Protein AF-A0A357SXV6-F1 (afdb_monomer)

pLDDT: mean 90.14, std 9.68, range [41.84, 98.44]

Nearest PDB structures (foldseek):
  5xq3-assembly1_A  TM=6.629E-01  e=7.306E-10  Penicillium chrysogenum
  8wbv-assembly1_A  TM=5.558E-01  e=6.123E-03  Caldicellulosiruptor saccharolyticus DSM 8903
  4z4l-assembly1_A  TM=5.204E-01  e=1.305E-02  Caldicellulosiruptor saccharolyticus DSM 8903
  7d5g-assembly1_A  TM=5.135E-01  e=3.269E-02  Caldicellulosiruptor saccharolyticus DSM 8903
  8bry-assembly1_B  TM=5.532E-01  e=2.287E-01  Pedobacter heparinus

Mean predicted aligned error: 5.54 Å

Radius of gyration: 23.14 Å; Cα contacts (8 Å, |Δi|>4): 615; chains: 1; bounding box: 65×49×68 Å

Foldseek 3Di:
DDDQADQAFKWKWWQAQVLDIAIDTPCNVVPPDPPDDDPDDAKDKDADDWKIKIKGKAPPSLADGWMWMAHNNGDIDTCSPDPVHDDDDDAQFAADIDMDMDMGTPPDDCVVVCRRCCNHPNDFDDDALVVCQVVVVDPDRQPAPVNLVPDDPVSSVVSVVVLVVLLVVLLCQQHDPPVPADRPSVQGYNLRFLWGWDDDDPPQFDDATWIQLCVPNSLLSLLSNCNRPVDCSSVSSSVRNLSSNLRQQARPPQLFGADPRDGVRAADGHPRHGDGQLAQLNDDLNSLVSCCVGPVPVSSVVSLVSSLVCLLPDPRDDPVRCSRLVRNLVSLVSVCSVPVDCSSVVSNVVSVVVVVVVVD

Solvent-accessible surface area (backbone atoms only — not comparable to full-atom values): 19800 Å² total; per-residue (Å²): 141,88,80,90,56,52,60,90,36,36,38,29,46,32,28,38,76,85,60,50,79,45,53,30,63,77,39,39,87,65,57,60,68,94,86,57,77,71,89,86,64,41,64,54,74,55,70,54,94,59,42,27,43,34,42,19,36,40,57,31,66,46,36,17,24,23,30,47,33,41,34,38,72,72,52,76,47,78,27,77,68,40,89,90,47,88,74,92,80,57,92,29,54,54,81,86,81,59,71,39,78,47,79,43,47,53,81,61,79,59,61,61,60,50,48,64,41,46,31,72,57,59,89,76,86,76,81,57,47,66,55,43,46,75,73,54,78,50,98,63,73,58,80,33,73,72,56,38,70,71,42,59,71,70,55,25,54,50,51,52,52,53,48,56,49,50,52,55,52,60,58,45,70,47,36,76,42,75,92,72,75,42,74,33,73,92,29,42,25,66,87,35,39,39,51,45,77,46,96,64,58,68,96,75,32,51,92,71,56,27,22,35,46,55,59,90,31,46,28,31,57,28,42,50,51,17,55,56,67,70,46,61,64,33,44,55,52,15,52,33,20,44,51,30,37,61,16,52,29,15,33,53,92,66,39,39,34,22,41,67,58,2,33,74,47,39,12,34,37,72,80,66,43,81,44,65,51,84,47,28,74,58,58,71,32,62,28,29,44,51,40,21,75,69,67,74,29,63,67,32,40,54,43,27,48,41,45,25,54,44,60,70,74,49,91,30,75,42,86,93,45,60,52,11,54,57,31,42,39,51,33,17,46,53,47,20,74,74,66,71,47,58,70,27,48,56,46,30,51,57,53,49,51,51,52,61,60,71,74,107

Secondary structure (DSSP, 8-state):
------TT-EEEEEE-TTS-EEEEETTGGG---TT---S--SEEEEE-SSEEEEEEETTTTTT-SEEEEEETTS-EEEESS-TT------TT------EEEEEEETT---HHHHHHHHHH--------HHHHHHTT-SSS----HHHHHTS-HHHHHHHHHHHHHHHHHHHHHT-S-GGGS---GGG-STTTTTS-EE---TTSS-SS-EE-TTTT-HHHHHHHHHHHH--HHHHHHHHHHHHHIIIIIEETTTTEEPPSSEETTTB-TTT-SB---SSSTT---HHHHHHHHHH--HHHHHHHHHHHHHHHH-----TTSTHHHHHHHHHHHHHHHHH--HHHHHHHHHHHHHHHHHT-

Sequence (360 aa):
MSAALKKNEFGRVLVDGSGRVQWGGVLAAYSPKQEYTPSALGWADLTGKQWGLSIGIKAFRQQYPKGIQVKGDGEFKVNLIPSSSKIPWESGMAKTHKLTLYFHSKKEREFLKYIEGITNYPPIGVASPDWFNEVGTFNQPLITTKFASALEPELMAMALLLKEKNWSELLNLYGPPDYGAEINPKHWGLFNYGDLRTNFSSPWAQSGDYWNNNAYDLPYQLLVAYLQTGDSSFLEIGEAALTHFKDVDLVNPTANARPFPGLNHIKNPRDGKPHEAEDFRYLGNRGLLLGYYLLDDQLSLDLAMRIADRVCIQDGINLEDPRTLGLSIMAVLTAYQATGREIYFERAEELVETVLKWQQ

Structure (mmCIF, N/CA/C/O backbone):
data_AF-A0A357SXV6-F1
#
_entry.id   AF-A0A357SXV6-F1
#
loop_
_atom_site.group_PDB
_atom_site.id
_atom_site.type_symbol
_atom_site.label_atom_id
_atom_site.label_alt_id
_atom_site.label_comp_id
_atom_site.label_asym_id
_atom_site.label_entity_id
_atom_site.label_seq_id
_atom_site.pdbx_PDB_ins_code
_atom_site.Cartn_x
_atom_site.Cartn_y
_atom_site.Cartn_z
_atom_site.occupancy
_atom_site.B_iso_or_equiv
_atom_site.auth_seq_id
_atom_site.auth_comp_id
_atom_site.auth_asym_id
_atom_site.auth_atom_id
_atom_site.pdbx_PDB_model_num
ATOM 1 N N . MET A 1 1 ? -8.385 2.601 27.600 1.00 69.81 1 MET A N 1
ATOM 2 C CA . MET A 1 1 ? -9.410 3.117 28.546 1.00 69.81 1 MET A CA 1
ATOM 3 C C . MET A 1 1 ? -10.598 2.167 28.532 1.00 69.81 1 MET A C 1
ATOM 5 O O . MET A 1 1 ? -10.873 1.624 27.473 1.00 69.81 1 MET A O 1
ATOM 9 N N . SER A 1 2 ? -11.279 1.950 29.658 1.00 78.50 2 SER A N 1
ATOM 10 C CA . SER A 1 2 ? -12.469 1.086 29.737 1.00 78.50 2 SER A CA 1
ATOM 11 C C . SER A 1 2 ? -13.556 1.781 30.554 1.00 78.50 2 SER A C 1
ATOM 13 O O . SER A 1 2 ? -13.246 2.434 31.550 1.00 78.50 2 SER A O 1
ATOM 15 N N . ALA A 1 3 ? -14.810 1.675 30.116 1.00 85.38 3 ALA A N 1
ATOM 16 C CA . ALA A 1 3 ? -15.969 2.248 30.790 1.00 85.38 3 ALA A CA 1
ATOM 17 C C . ALA A 1 3 ? -17.185 1.333 30.607 1.00 85.38 3 ALA A C 1
ATOM 19 O O . ALA A 1 3 ? -17.374 0.741 29.545 1.00 85.38 3 ALA A O 1
ATOM 20 N N . ALA A 1 4 ? -18.028 1.238 31.636 1.00 89.25 4 ALA A N 1
ATOM 21 C CA . ALA A 1 4 ? -19.328 0.593 31.508 1.00 89.25 4 ALA A CA 1
ATOM 22 C C . ALA A 1 4 ? -20.299 1.538 30.787 1.00 89.25 4 ALA A C 1
ATOM 24 O O . ALA A 1 4 ? -20.377 2.716 31.131 1.00 89.25 4 ALA A O 1
ATOM 25 N N . LEU A 1 5 ? -21.049 1.012 29.818 1.00 92.00 5 LEU A N 1
ATOM 26 C CA . LEU A 1 5 ? -22.053 1.763 29.067 1.00 92.00 5 LEU A CA 1
ATOM 27 C C . LEU A 1 5 ? -23.457 1.305 29.456 1.00 92.00 5 LEU A C 1
ATOM 29 O O . LEU A 1 5 ? -23.783 0.119 29.359 1.00 92.00 5 LEU A O 1
ATOM 33 N N . LYS A 1 6 ? -24.318 2.242 29.856 1.00 93.50 6 LYS A N 1
ATOM 34 C CA . LYS A 1 6 ? -25.769 2.008 29.889 1.00 93.50 6 LYS A CA 1
ATOM 35 C C . LYS A 1 6 ? -26.317 1.955 28.465 1.00 93.50 6 LYS A C 1
ATOM 37 O O . LYS A 1 6 ? -25.718 2.489 27.540 1.00 93.50 6 LYS A O 1
ATOM 42 N N . LYS A 1 7 ? -27.519 1.394 28.303 1.00 91.69 7 LYS A N 1
ATOM 43 C CA . LYS A 1 7 ? -28.167 1.173 26.996 1.00 91.69 7 LYS A CA 1
ATOM 44 C C . LYS A 1 7 ? -28.131 2.388 26.047 1.00 91.69 7 LYS A C 1
ATOM 46 O O . LYS A 1 7 ? -27.879 2.214 24.867 1.00 91.69 7 LYS A O 1
ATOM 51 N N . ASN A 1 8 ? -28.354 3.600 26.563 1.00 93.31 8 ASN A N 1
ATOM 52 C CA . ASN A 1 8 ? -28.407 4.831 25.758 1.00 93.31 8 ASN A CA 1
ATOM 53 C C . ASN A 1 8 ? -27.090 5.630 25.764 1.00 93.31 8 ASN A C 1
ATOM 55 O O . ASN A 1 8 ? -27.023 6.720 25.196 1.00 93.31 8 ASN A O 1
ATOM 59 N N . GLU A 1 9 ? -26.059 5.133 26.444 1.00 95.75 9 GLU A N 1
ATOM 60 C CA . GLU A 1 9 ? -24.741 5.756 26.486 1.00 95.75 9 GLU A CA 1
ATOM 61 C C . GLU A 1 9 ? -23.876 5.235 25.337 1.00 95.75 9 GLU A C 1
ATOM 63 O O . GLU A 1 9 ? -24.063 4.129 24.827 1.00 95.75 9 GLU A O 1
ATOM 68 N N . PHE A 1 10 ? -22.895 6.041 24.942 1.00 95.50 10 PHE A N 1
ATOM 69 C CA . PHE A 1 10 ? -21.921 5.668 23.928 1.00 95.50 10 PHE A CA 1
ATOM 70 C C . PHE A 1 10 ? -20.522 6.121 24.326 1.00 95.50 10 PHE A C 1
ATOM 72 O O . PHE A 1 10 ? -20.357 7.075 25.089 1.00 95.50 10 PHE A O 1
ATOM 79 N N . GLY A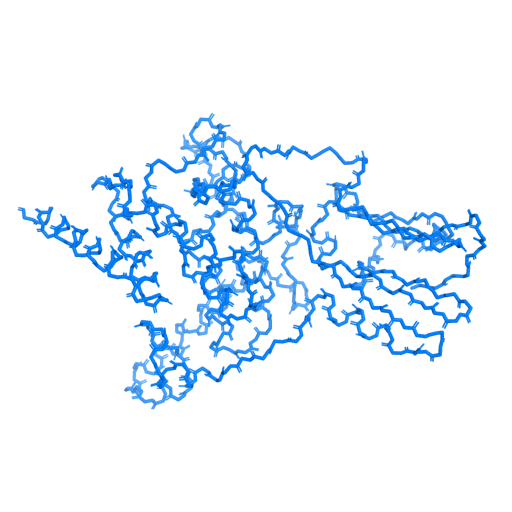 1 11 ? -19.516 5.449 23.781 1.00 94.00 11 GLY A N 1
ATOM 80 C CA . GLY A 1 11 ? -18.128 5.894 23.766 1.00 94.00 11 GLY A CA 1
ATOM 81 C C . GLY A 1 11 ? -17.680 6.085 22.324 1.00 94.00 11 GLY A C 1
ATOM 82 O O . GLY A 1 11 ? -18.048 5.300 21.450 1.00 94.00 11 GLY A O 1
ATOM 83 N N . ARG A 1 12 ? -16.915 7.143 22.050 1.00 92.88 12 ARG A N 1
ATOM 84 C CA . ARG A 1 12 ? -16.395 7.418 20.706 1.00 92.88 12 ARG A CA 1
ATOM 85 C C . ARG A 1 12 ? -14.966 7.932 20.747 1.00 92.88 12 ARG A C 1
ATOM 87 O O . ARG A 1 12 ? -14.648 8.781 21.577 1.00 92.88 12 ARG A O 1
ATOM 94 N N . VAL A 1 13 ? -14.182 7.503 19.765 1.00 91.88 13 VAL A N 1
ATOM 95 C CA . VAL A 1 13 ? -12.957 8.171 19.323 1.00 91.88 13 VAL A CA 1
ATOM 96 C C . VAL A 1 13 ? -13.110 8.587 17.862 1.00 91.88 13 VAL A C 1
ATOM 98 O O . VAL A 1 13 ? -13.634 7.836 17.039 1.00 91.88 13 VAL A O 1
ATOM 101 N N . LEU A 1 14 ? -12.702 9.808 17.545 1.00 91.94 14 LEU A N 1
ATOM 102 C CA . LEU A 1 14 ? -12.739 10.389 16.207 1.00 91.94 14 LEU A CA 1
ATOM 103 C C . LEU A 1 14 ? -11.412 11.101 15.957 1.00 91.94 14 LEU A C 1
ATOM 105 O O . LEU A 1 14 ? -10.979 11.880 16.793 1.00 91.94 14 LEU A O 1
ATOM 109 N N . VAL A 1 15 ? -10.793 10.867 14.811 1.00 91.38 15 VAL A N 1
ATOM 110 C CA . VAL A 1 15 ? -9.714 11.693 14.275 1.00 91.38 15 VAL A CA 1
ATOM 111 C C . VAL A 1 15 ? -10.312 12.505 13.136 1.00 91.38 15 VAL A C 1
ATOM 113 O O . VAL A 1 15 ? -10.838 11.930 12.180 1.00 91.38 15 VAL A O 1
ATOM 116 N N . ASP A 1 16 ? -10.317 13.829 13.271 1.00 90.19 16 ASP A N 1
ATOM 117 C CA . ASP A 1 16 ? -10.906 14.721 12.271 1.00 90.19 16 ASP A CA 1
ATOM 118 C C . ASP A 1 16 ? -9.989 14.933 11.052 1.00 90.19 16 ASP A C 1
ATOM 120 O O . ASP A 1 16 ? -8.877 14.410 10.985 1.00 90.19 16 ASP A O 1
ATOM 124 N N . GLY A 1 17 ? -10.461 15.700 10.064 1.00 86.75 17 GLY A N 1
ATOM 125 C CA . GLY A 1 17 ? -9.717 15.973 8.828 1.00 86.75 17 GLY A CA 1
ATOM 126 C C . GLY A 1 17 ? -8.422 16.772 9.010 1.00 86.75 17 GLY A C 1
ATOM 127 O O . GLY A 1 17 ? -7.703 16.958 8.040 1.00 86.75 17 GLY A O 1
ATOM 128 N N . SER A 1 18 ? -8.119 17.243 10.224 1.00 85.06 18 SER A N 1
ATOM 129 C CA . SER A 1 18 ? -6.846 17.883 10.582 1.00 85.06 18 SER A CA 1
ATOM 130 C C . SER A 1 18 ? -5.927 16.968 11.398 1.00 85.06 18 SER A C 1
ATOM 132 O O . SER A 1 18 ? -4.900 17.416 11.900 1.00 85.06 18 SER A O 1
ATOM 134 N N . GLY A 1 19 ? -6.307 15.701 11.588 1.00 84.12 19 GLY A N 1
ATOM 135 C CA . GLY A 1 19 ? -5.566 14.749 12.411 1.00 84.12 19 GLY A CA 1
ATOM 136 C C . GLY A 1 19 ? -5.788 14.919 13.920 1.00 84.12 19 GLY A C 1
ATOM 137 O O . GLY A 1 19 ? -5.128 14.239 14.711 1.00 84.12 19 GLY A O 1
ATOM 138 N N . ARG A 1 20 ? -6.706 15.799 14.354 1.00 86.31 20 ARG A N 1
ATOM 139 C CA . ARG A 1 20 ? -6.985 16.021 15.783 1.00 86.31 20 ARG A CA 1
ATOM 140 C C . ARG A 1 20 ? -7.891 14.929 16.335 1.00 86.31 20 ARG A C 1
ATOM 142 O O . ARG A 1 20 ? -8.930 14.613 15.755 1.00 86.31 20 ARG A O 1
ATOM 149 N N . VAL A 1 21 ? -7.507 14.387 17.489 1.00 87.50 21 VAL A N 1
ATOM 150 C CA . VAL A 1 21 ? -8.257 13.343 18.196 1.00 87.50 21 VAL A CA 1
ATOM 151 C C . VAL A 1 21 ? -9.340 13.975 19.071 1.00 87.50 21 VAL A C 1
ATOM 153 O O . VAL A 1 21 ? -9.079 14.897 19.839 1.00 87.50 21 VAL A O 1
ATOM 156 N N . GLN A 1 22 ? -10.559 13.460 18.969 1.00 88.88 22 GLN A N 1
ATOM 157 C CA . GLN A 1 22 ? -11.742 13.907 19.688 1.00 88.88 22 GLN A CA 1
ATOM 158 C C . GLN A 1 22 ? -12.422 12.709 20.355 1.00 88.88 22 GLN A C 1
ATOM 160 O O . GLN A 1 22 ? -12.840 11.753 19.693 1.00 88.88 22 GLN A O 1
ATOM 165 N N . TRP A 1 23 ? -12.578 12.785 21.674 1.00 89.81 23 TRP A N 1
ATOM 166 C CA . TRP A 1 23 ? -13.307 11.797 22.466 1.00 89.81 23 TRP A CA 1
ATOM 167 C C . TRP A 1 23 ? -14.759 12.236 22.652 1.00 89.81 23 TRP A C 1
ATOM 169 O O . TRP A 1 23 ? -15.046 13.423 22.795 1.00 89.81 23 TRP A O 1
ATOM 179 N N . GLY A 1 24 ? -15.696 11.290 22.621 1.00 90.94 24 GLY A N 1
ATOM 180 C CA . GLY A 1 24 ? -17.127 11.576 22.727 1.00 90.94 24 GLY A CA 1
ATOM 181 C C . GLY A 1 24 ? -17.872 10.628 23.660 1.00 90.94 24 GLY A C 1
ATOM 182 O O . GLY A 1 24 ? -17.413 9.519 23.947 1.00 90.94 24 GLY A O 1
ATOM 183 N N . GLY A 1 25 ? -19.048 11.074 24.104 1.00 92.88 25 GLY A N 1
ATOM 184 C CA . GLY A 1 25 ? -19.902 10.325 25.024 1.00 92.88 25 GLY A CA 1
ATOM 185 C C . GLY A 1 25 ? -19.252 10.176 26.399 1.00 92.88 25 GLY A C 1
ATOM 186 O O . GLY A 1 25 ? -18.639 11.122 26.893 1.00 92.88 25 GLY A O 1
ATOM 187 N N . VAL A 1 26 ? -19.333 8.989 27.002 1.00 91.38 26 VAL A N 1
ATOM 188 C CA . VAL A 1 26 ? -18.746 8.726 28.334 1.00 91.38 26 VAL A CA 1
ATOM 189 C C . VAL A 1 26 ? -17.220 8.865 28.353 1.00 91.38 26 VAL A C 1
ATOM 191 O O . VAL A 1 26 ? -16.629 9.049 29.412 1.00 91.38 26 VAL A O 1
ATOM 194 N N . LEU A 1 27 ? -16.574 8.808 27.181 1.00 86.75 27 LEU A N 1
ATOM 195 C CA . LEU A 1 27 ? -15.126 8.957 27.045 1.00 86.75 27 LEU A CA 1
ATOM 196 C C . LEU A 1 27 ? -14.672 10.426 27.002 1.00 86.75 27 LEU A C 1
ATOM 198 O O . LEU A 1 27 ? -13.479 10.687 27.112 1.00 86.75 27 LEU A O 1
ATOM 202 N N . ALA A 1 28 ? -15.587 11.396 26.874 1.00 85.69 28 ALA A N 1
ATOM 203 C CA . ALA A 1 28 ? -15.235 12.816 26.754 1.00 85.69 28 ALA A CA 1
ATOM 204 C C . ALA A 1 28 ? -14.497 13.360 27.993 1.00 85.69 28 ALA A C 1
ATOM 206 O O . ALA A 1 28 ? -13.598 14.187 27.864 1.00 85.69 28 ALA A O 1
ATOM 207 N N . ALA A 1 29 ? -14.827 12.846 29.184 1.00 74.12 29 ALA A N 1
ATOM 208 C CA . ALA A 1 29 ? -14.157 13.203 30.437 1.00 74.12 29 ALA A CA 1
ATOM 209 C C . ALA A 1 29 ? -12.690 12.735 30.499 1.00 74.12 29 ALA A C 1
ATOM 211 O O . ALA A 1 29 ? -11.923 13.227 31.321 1.00 74.12 29 ALA A O 1
ATOM 212 N N . TYR A 1 30 ? -12.302 11.804 29.625 1.00 64.69 30 TYR A N 1
ATOM 213 C CA . TYR A 1 30 ? -10.959 11.238 29.559 1.00 64.69 30 TYR A CA 1
ATOM 214 C C . TYR A 1 30 ? -10.109 11.852 28.448 1.00 64.69 30 TYR A C 1
ATOM 216 O O . TYR A 1 30 ? -9.062 11.295 28.124 1.00 64.69 30 TYR A O 1
ATOM 224 N N . SER A 1 31 ? -10.541 12.973 27.852 1.00 62.94 31 SER A N 1
ATOM 225 C CA . SER A 1 31 ? -9.739 13.678 26.854 1.00 62.94 31 SER A CA 1
ATOM 226 C C . SER A 1 31 ? -8.357 13.972 27.446 1.00 62.94 31 SER A C 1
ATOM 228 O O . SER A 1 31 ? -8.273 14.762 28.392 1.00 62.94 31 SER A O 1
ATOM 230 N N . PRO A 1 32 ? -7.278 13.344 26.940 1.00 57.84 32 PRO A N 1
ATOM 231 C CA . PRO A 1 32 ? -5.942 13.594 27.451 1.00 57.84 32 PRO A CA 1
ATOM 232 C C . PRO A 1 32 ? -5.645 15.091 27.355 1.00 57.84 32 PRO A C 1
ATOM 234 O O . PRO A 1 32 ? -6.051 15.747 26.389 1.00 57.84 32 PRO A O 1
ATOM 237 N N . LYS A 1 33 ? -4.936 15.647 28.344 1.00 55.00 33 LYS A N 1
ATOM 238 C CA . LYS A 1 33 ? -4.323 16.971 28.173 1.00 55.00 33 LYS A CA 1
ATOM 239 C C . LYS A 1 33 ? -3.442 16.902 26.917 1.00 55.00 33 LYS A C 1
ATOM 241 O O . LYS A 1 33 ? -2.806 15.876 26.694 1.00 55.00 33 LYS A O 1
ATOM 246 N N . GLN A 1 34 ? -3.464 17.963 26.108 1.00 49.81 34 GLN A N 1
ATOM 247 C CA . GLN A 1 34 ? -3.017 18.053 24.702 1.00 49.81 34 GLN A CA 1
ATOM 248 C C . GLN A 1 34 ? -1.652 17.425 24.333 1.00 49.81 34 GLN A C 1
ATOM 250 O O . GLN A 1 34 ? -1.377 17.269 23.149 1.00 49.81 34 GLN A O 1
ATOM 255 N N . GLU A 1 35 ? -0.822 17.03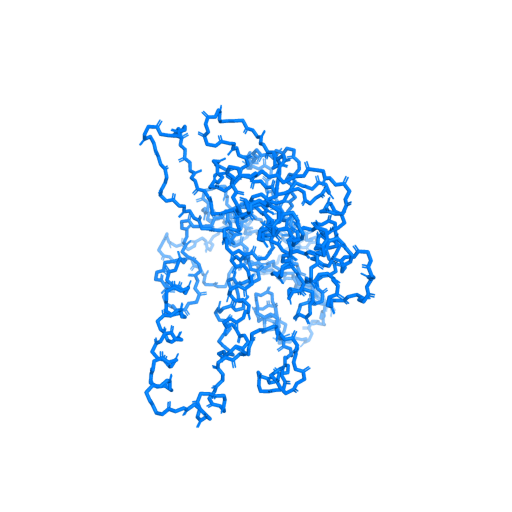9 25.297 1.00 45.94 35 GLU A N 1
ATOM 256 C CA . GLU A 1 35 ? 0.530 16.508 25.093 1.00 45.94 35 GLU A CA 1
ATOM 257 C C . GLU A 1 35 ? 0.614 14.978 24.975 1.00 45.94 35 GLU A C 1
ATOM 259 O O . GLU A 1 35 ? 1.641 14.475 24.531 1.00 45.94 35 GLU A O 1
ATOM 264 N N . TYR A 1 36 ? -0.436 14.214 25.312 1.00 46.75 36 TYR A N 1
ATOM 265 C CA . TYR A 1 36 ? -0.386 12.746 25.226 1.00 46.75 36 TYR A CA 1
ATOM 266 C C . TYR A 1 36 ? -1.512 12.175 24.364 1.00 46.75 36 TYR A C 1
ATOM 268 O O . TYR A 1 36 ? -2.639 11.970 24.817 1.00 46.75 36 TYR A O 1
ATOM 276 N N . THR A 1 37 ? -1.202 11.887 23.100 1.00 56.56 37 THR A N 1
ATOM 277 C CA . THR A 1 37 ? -2.046 11.013 22.276 1.00 56.56 37 THR A CA 1
ATOM 278 C C . THR A 1 37 ? -1.630 9.567 22.559 1.00 56.56 37 THR A C 1
ATOM 280 O O . THR A 1 37 ? -0.449 9.270 22.401 1.00 56.56 37 THR A O 1
ATOM 283 N N . PRO A 1 38 ? -2.540 8.667 22.981 1.00 59.19 38 PRO A N 1
ATOM 284 C CA . PRO A 1 38 ? -2.190 7.267 23.208 1.00 59.19 38 PRO A CA 1
ATOM 285 C C . PRO A 1 38 ? -1.563 6.643 21.955 1.00 59.19 38 PRO A C 1
ATOM 287 O O . PRO A 1 38 ? -2.071 6.859 20.855 1.00 59.19 38 PRO A O 1
ATOM 290 N N . SER A 1 39 ? -0.500 5.854 22.125 1.00 54.53 39 SER A N 1
ATOM 291 C CA . SER A 1 39 ? 0.150 5.115 21.030 1.00 54.53 39 SER A CA 1
ATOM 292 C C . SER A 1 39 ? -0.789 4.081 20.394 1.00 54.53 39 SER A C 1
ATOM 294 O O . SER A 1 39 ? -0.799 3.905 19.182 1.00 54.53 39 SER A O 1
ATOM 296 N N . ALA A 1 40 ? -1.657 3.454 21.194 1.00 65.06 40 ALA A N 1
ATOM 297 C CA . ALA A 1 40 ? -2.665 2.504 20.732 1.00 65.06 40 ALA A CA 1
ATOM 298 C C . ALA A 1 40 ? -4.022 3.195 20.491 1.00 65.06 40 ALA A C 1
ATOM 300 O O . ALA A 1 40 ? -4.907 3.201 21.351 1.00 65.06 40 ALA A O 1
ATOM 301 N N . LEU A 1 41 ? -4.193 3.799 19.313 1.00 80.94 41 LEU A N 1
ATOM 302 C CA . LEU A 1 41 ? -5.496 4.241 18.801 1.00 80.94 41 LEU A CA 1
ATOM 303 C C . LEU A 1 41 ? -5.936 3.369 17.626 1.00 80.94 41 LEU A C 1
ATOM 305 O O . LEU A 1 41 ? -5.113 2.827 16.897 1.00 80.94 41 LEU A O 1
ATOM 309 N N . GLY A 1 42 ? -7.250 3.295 17.406 1.00 89.06 42 GLY A N 1
ATOM 310 C CA . GLY A 1 42 ? -7.810 2.652 16.215 1.00 89.06 42 GLY A CA 1
ATOM 311 C C . GLY A 1 42 ? -8.517 1.331 16.436 1.00 89.06 42 GLY A C 1
ATOM 312 O O . GLY A 1 42 ? -8.834 0.662 15.461 1.00 89.06 42 GLY A O 1
ATOM 313 N N . TRP A 1 43 ? -8.824 0.979 17.680 1.00 92.81 43 TRP A N 1
ATOM 314 C CA . TRP A 1 43 ? -9.698 -0.144 17.981 1.00 92.81 43 TRP A CA 1
ATOM 315 C C . TRP A 1 43 ? -10.700 0.200 19.089 1.00 92.81 43 TRP A C 1
ATOM 317 O O . TRP A 1 43 ? -10.513 1.157 19.845 1.00 92.81 43 TRP A O 1
ATOM 327 N N . ALA A 1 44 ? -11.789 -0.561 19.163 1.00 93.62 44 ALA A N 1
ATOM 328 C CA . ALA A 1 44 ? -12.740 -0.530 20.268 1.00 93.62 44 ALA A CA 1
ATOM 329 C C . ALA A 1 44 ? -13.255 -1.938 20.566 1.00 93.62 44 ALA A C 1
ATOM 331 O O . ALA A 1 44 ? -13.432 -2.739 19.651 1.00 93.62 44 ALA A O 1
ATOM 332 N N . ASP A 1 45 ? -13.538 -2.201 21.839 1.00 94.06 45 ASP A N 1
ATOM 333 C CA . ASP A 1 45 ? -14.192 -3.421 22.301 1.00 94.06 45 ASP A CA 1
ATOM 334 C C . ASP A 1 45 ? -15.533 -3.103 22.963 1.00 94.06 45 ASP A C 1
ATOM 336 O O . ASP A 1 45 ? -15.664 -2.101 23.675 1.00 94.06 45 ASP A O 1
ATOM 340 N N . LEU A 1 46 ? -16.515 -3.976 22.753 1.00 94.81 46 LEU A N 1
ATOM 341 C CA . LEU A 1 46 ? -17.763 -3.983 23.503 1.00 94.81 46 LEU A CA 1
ATOM 342 C C . LEU A 1 46 ? -18.085 -5.411 23.934 1.00 94.81 46 LEU A C 1
ATOM 344 O O . LEU A 1 46 ? -18.529 -6.245 23.143 1.00 94.81 46 LEU A O 1
ATOM 348 N N . THR A 1 47 ? -17.920 -5.664 25.228 1.00 94.81 47 THR A N 1
ATOM 349 C CA . THR A 1 47 ? -18.228 -6.952 25.846 1.00 94.81 47 THR A CA 1
ATOM 350 C C . THR A 1 47 ? -19.594 -6.927 26.537 1.00 94.81 47 THR A C 1
ATOM 352 O O . THR A 1 47 ? -19.821 -6.178 27.488 1.00 94.81 47 THR A O 1
ATOM 355 N N . GLY A 1 48 ? -20.507 -7.789 26.086 1.00 93.44 48 GLY A N 1
ATOM 356 C CA . GLY A 1 48 ? -21.830 -7.993 26.671 1.00 93.44 48 GLY A CA 1
ATOM 357 C C . GLY A 1 48 ? -21.861 -9.048 27.787 1.00 93.44 48 GLY A C 1
ATOM 358 O O . GLY A 1 48 ? -20.871 -9.351 28.452 1.00 93.44 48 GLY A O 1
ATOM 359 N N . LYS A 1 49 ? -23.041 -9.644 28.020 1.00 92.56 49 LYS A N 1
ATOM 360 C CA . LYS A 1 49 ? -23.229 -10.650 29.089 1.00 92.56 49 LYS A CA 1
ATOM 361 C C . LYS A 1 49 ? -22.538 -11.987 28.806 1.00 92.56 49 LYS A C 1
ATOM 363 O O . LYS A 1 49 ? -22.115 -12.643 29.755 1.00 92.56 49 LYS A O 1
ATOM 368 N N . GLN A 1 50 ? -22.467 -12.392 27.539 1.00 94.69 50 GLN A N 1
ATOM 369 C CA . GLN A 1 50 ? -21.936 -13.695 27.116 1.00 94.69 50 GLN A CA 1
ATOM 370 C C . GLN A 1 50 ? -20.793 -13.561 26.109 1.00 94.69 50 GLN A C 1
ATOM 372 O O . GLN A 1 50 ? -19.798 -14.271 26.234 1.00 94.69 50 GLN A O 1
ATOM 377 N N . TRP A 1 51 ? -20.915 -12.622 25.173 1.00 95.62 51 TRP A N 1
ATOM 378 C CA . TRP A 1 51 ? -20.003 -12.432 24.046 1.00 95.62 51 TRP A CA 1
ATOM 379 C C . TRP A 1 51 ? -19.530 -10.983 23.975 1.00 95.62 51 TRP A C 1
ATOM 381 O O . TRP A 1 51 ? -20.191 -10.094 24.520 1.00 95.62 51 TRP A O 1
ATOM 391 N N . GLY A 1 52 ? -18.411 -10.762 23.304 1.00 94.69 52 GLY A N 1
ATOM 392 C CA . GLY A 1 52 ? -17.876 -9.456 22.957 1.00 94.69 52 GLY A CA 1
ATOM 393 C C . GLY A 1 52 ? -17.366 -9.435 21.522 1.00 94.69 52 GLY A C 1
ATOM 394 O O . GLY A 1 52 ? -17.185 -10.483 20.888 1.00 94.69 52 GLY A O 1
ATOM 395 N N . LEU A 1 53 ? -17.194 -8.223 21.015 1.00 95.69 53 LEU A N 1
ATOM 396 C CA . LEU A 1 53 ? -16.625 -7.943 19.708 1.00 95.69 53 LEU A CA 1
ATOM 397 C C . LEU A 1 53 ? -15.592 -6.836 19.877 1.00 95.69 53 LEU A C 1
ATOM 399 O O . LEU A 1 53 ? -15.924 -5.755 20.363 1.00 95.69 53 LEU A O 1
ATOM 403 N N . SER A 1 54 ? -14.379 -7.085 19.401 1.00 95.38 54 SER A N 1
ATOM 404 C CA . SER A 1 54 ? -13.374 -6.049 19.205 1.00 95.38 54 SER A CA 1
ATOM 405 C C . SER A 1 54 ? -13.264 -5.728 17.716 1.00 95.38 54 SER A C 1
ATOM 407 O O . SER A 1 54 ? -13.180 -6.635 16.887 1.00 95.38 54 SER A O 1
ATOM 409 N N . ILE A 1 55 ? -13.262 -4.443 17.367 1.00 95.81 55 ILE A N 1
ATOM 410 C CA . ILE A 1 55 ? -13.022 -3.963 16.002 1.00 95.81 55 ILE A CA 1
ATOM 411 C C . ILE A 1 55 ? -11.776 -3.092 16.005 1.00 95.81 55 ILE A C 1
ATOM 413 O O . ILE A 1 55 ? -11.711 -2.132 16.770 1.00 95.81 55 ILE A O 1
ATOM 417 N N . GLY A 1 56 ? -10.829 -3.395 15.125 1.00 94.75 56 GLY A N 1
ATOM 418 C CA . GLY A 1 56 ? -9.626 -2.615 14.864 1.00 94.75 56 GLY A CA 1
ATOM 419 C C . GLY A 1 56 ? -9.592 -2.113 13.426 1.00 94.75 56 GLY A C 1
ATOM 420 O O . GLY A 1 56 ? -10.138 -2.748 12.524 1.00 94.75 56 GLY A O 1
ATOM 421 N N . ILE A 1 57 ? -8.967 -0.962 13.206 1.00 95.12 57 ILE A N 1
ATOM 422 C CA . ILE A 1 57 ? -8.775 -0.347 11.894 1.00 95.12 57 ILE A CA 1
ATOM 423 C C . ILE A 1 57 ? -7.287 -0.066 11.727 1.00 95.12 57 ILE A C 1
ATOM 425 O O . ILE A 1 57 ? -6.714 0.711 12.496 1.00 95.12 57 ILE A O 1
ATOM 429 N N . LYS A 1 58 ? -6.673 -0.674 10.711 1.00 92.88 58 LYS A N 1
ATOM 430 C CA . LYS A 1 58 ? -5.245 -0.493 10.432 1.00 92.88 58 LYS A CA 1
ATOM 431 C C . LYS A 1 58 ? -4.923 0.973 10.149 1.00 92.88 58 LYS A C 1
ATOM 433 O O . LYS A 1 58 ? -5.659 1.638 9.411 1.00 92.88 58 LYS A O 1
ATOM 438 N N . ALA A 1 59 ? -3.818 1.456 10.718 1.00 91.31 59 ALA A N 1
ATOM 439 C CA . ALA A 1 59 ? -3.292 2.805 10.515 1.00 91.31 59 ALA A CA 1
ATOM 440 C C . ALA A 1 59 ? -4.361 3.898 10.741 1.00 91.31 59 ALA A C 1
ATOM 442 O O . ALA A 1 59 ? -4.518 4.839 9.957 1.00 91.31 59 ALA A O 1
ATOM 443 N N . PHE A 1 60 ? -5.162 3.736 11.802 1.00 93.44 60 PHE A N 1
ATOM 444 C CA . PHE A 1 60 ? -6.365 4.533 12.049 1.00 93.44 60 PHE A CA 1
ATOM 445 C C . PHE A 1 60 ? -6.107 6.040 12.077 1.00 93.44 60 PHE A C 1
ATOM 447 O O . PHE A 1 60 ? -6.842 6.802 11.445 1.00 93.44 60 PHE A O 1
ATOM 454 N N . ARG A 1 61 ? -5.066 6.464 12.804 1.00 90.31 61 ARG A N 1
ATOM 455 C CA . ARG A 1 61 ? -4.685 7.876 12.916 1.00 90.31 61 ARG A CA 1
ATOM 456 C C . ARG A 1 61 ? -3.971 8.348 11.659 1.00 90.31 61 ARG A C 1
ATOM 458 O O . ARG A 1 61 ? -4.251 9.444 11.194 1.00 90.31 61 ARG A O 1
ATOM 465 N N . GLN A 1 62 ? -3.090 7.528 11.104 1.00 90.44 62 GLN A N 1
ATOM 466 C CA . GLN A 1 62 ? -2.273 7.867 9.943 1.00 90.44 62 GLN A CA 1
ATOM 467 C C . GLN A 1 62 ? -3.121 8.064 8.679 1.00 90.44 62 GLN A C 1
ATOM 469 O O . GLN A 1 62 ? -2.788 8.872 7.822 1.00 90.44 62 GLN A O 1
ATOM 474 N N . GLN A 1 63 ? -4.265 7.389 8.583 1.00 93.75 63 GLN A N 1
ATOM 475 C CA . GLN A 1 63 ? -5.222 7.528 7.484 1.00 93.75 63 GLN A CA 1
ATOM 476 C C . GLN A 1 63 ? -6.442 8.391 7.854 1.00 93.75 63 GLN A C 1
ATOM 478 O O . GLN A 1 63 ? -7.560 8.107 7.406 1.00 93.75 63 GLN A O 1
ATOM 483 N N . TYR A 1 64 ? -6.260 9.402 8.709 1.00 93.44 64 TYR A N 1
ATOM 484 C CA . TYR A 1 64 ? -7.331 10.321 9.095 1.00 93.44 64 TYR A CA 1
ATOM 485 C C . TYR A 1 64 ? -8.021 10.948 7.862 1.00 93.44 64 TYR A C 1
ATOM 487 O O . TYR A 1 64 ? -7.382 11.145 6.825 1.00 93.44 64 TYR A O 1
ATOM 495 N N . PRO A 1 65 ? -9.316 11.295 7.956 1.00 94.62 65 PRO A N 1
ATOM 496 C CA . PRO A 1 65 ? -10.175 11.220 9.139 1.00 94.62 65 PRO A CA 1
ATOM 497 C C . PRO A 1 65 ? -10.805 9.837 9.336 1.00 94.62 65 PRO A C 1
ATOM 499 O O . PRO A 1 65 ? -11.166 9.182 8.364 1.00 94.62 65 PRO A O 1
ATOM 502 N N . LYS A 1 66 ? -10.994 9.410 10.591 1.00 95.12 66 LYS A N 1
ATOM 503 C CA . LYS A 1 66 ? -11.662 8.141 10.948 1.00 95.12 66 LYS A CA 1
ATOM 504 C C . LYS A 1 66 ? -12.328 8.202 12.312 1.00 95.12 66 LYS A C 1
ATOM 506 O O . LYS A 1 66 ? -11.900 8.957 13.174 1.00 95.12 66 LYS A O 1
ATOM 511 N N . GLY A 1 67 ? -13.343 7.380 12.555 1.00 94.94 67 GLY A N 1
ATOM 512 C CA . GLY A 1 67 ? -13.988 7.295 13.865 1.00 94.94 67 GLY A CA 1
ATOM 513 C C . GLY A 1 67 ? -14.500 5.904 14.206 1.00 94.94 67 GLY A C 1
ATOM 514 O O . GLY A 1 67 ? -14.985 5.191 13.334 1.00 94.94 67 GLY A O 1
ATOM 515 N N . ILE A 1 68 ? -14.462 5.554 15.488 1.00 95.62 68 ILE A N 1
ATOM 516 C CA . ILE A 1 68 ? -15.097 4.352 16.034 1.00 95.62 68 ILE A CA 1
ATOM 517 C C . ILE A 1 68 ? -16.004 4.789 17.176 1.00 95.62 68 ILE A C 1
ATOM 519 O O . ILE A 1 68 ? -15.591 5.537 18.064 1.00 95.62 68 ILE A O 1
ATOM 523 N N . GLN A 1 69 ? -17.252 4.339 17.139 1.00 95.06 69 GLN A N 1
ATOM 524 C CA . GLN A 1 69 ? -18.225 4.552 18.198 1.00 95.06 69 GLN A CA 1
ATOM 525 C C . GLN A 1 69 ? -18.847 3.218 18.594 1.00 95.06 69 GLN A C 1
ATOM 527 O O . GLN A 1 69 ? -19.205 2.421 17.730 1.00 95.06 69 GLN A O 1
ATOM 532 N N . VAL A 1 70 ? -19.018 3.024 19.897 1.00 95.88 70 VAL A N 1
ATOM 533 C CA . VAL A 1 70 ? -19.736 1.888 20.478 1.00 95.88 70 VAL A CA 1
ATOM 534 C C . VAL A 1 70 ? -20.854 2.404 21.377 1.00 95.88 70 VAL A C 1
ATOM 536 O O . VAL A 1 70 ? -20.666 3.400 22.083 1.00 95.88 70 VAL A O 1
ATOM 539 N N . LYS A 1 71 ? -22.022 1.763 21.345 1.00 96.00 71 LYS A N 1
ATOM 540 C CA . LYS A 1 71 ? -23.173 2.087 22.202 1.00 96.00 71 LYS A CA 1
ATOM 541 C C . LYS A 1 71 ? -23.475 0.943 23.165 1.00 96.00 71 LYS A C 1
ATOM 543 O O . LYS A 1 71 ? -23.253 -0.222 22.851 1.00 96.00 71 LYS A O 1
ATOM 548 N N . GLY A 1 72 ? -24.027 1.265 24.334 1.00 94.62 72 GLY A N 1
ATOM 549 C CA . GLY A 1 72 ? -24.369 0.266 25.354 1.00 94.62 72 GLY A CA 1
ATOM 550 C C . GLY A 1 72 ? -25.531 -0.667 24.991 1.00 94.62 72 GLY A C 1
ATOM 551 O O . GLY A 1 72 ? -25.837 -1.578 25.758 1.00 94.62 72 GLY A O 1
ATOM 552 N N . ASP A 1 73 ? -26.189 -0.461 23.850 1.00 93.81 73 ASP A N 1
ATOM 553 C CA . ASP A 1 73 ? -27.181 -1.377 23.280 1.00 93.81 73 ASP A CA 1
ATOM 554 C C . ASP A 1 73 ? -26.572 -2.464 22.374 1.00 93.81 73 ASP A C 1
ATOM 556 O O . ASP A 1 73 ? -27.294 -3.379 21.978 1.00 93.81 73 ASP A O 1
ATOM 560 N N . GLY A 1 74 ? -25.265 -2.409 22.095 1.00 93.25 74 GLY A N 1
ATOM 561 C CA . GLY A 1 74 ? -24.570 -3.362 21.227 1.00 93.25 74 GLY A CA 1
ATOM 562 C C . GLY A 1 74 ? -24.122 -2.791 19.879 1.00 93.25 74 GLY A C 1
ATOM 563 O O . GLY A 1 74 ? -23.409 -3.480 19.152 1.00 93.25 74 GLY A O 1
ATOM 564 N N . GLU A 1 75 ? -24.520 -1.567 19.516 1.00 95.06 75 GLU A N 1
ATOM 565 C CA . GLU A 1 75 ? -24.182 -0.987 18.210 1.00 95.06 75 GLU A CA 1
ATOM 566 C C . GLU A 1 75 ? -22.695 -0.607 18.111 1.00 95.06 75 GLU A C 1
ATOM 568 O O . GLU A 1 75 ? -22.168 0.136 18.945 1.00 95.06 75 GLU A O 1
ATOM 573 N N . PHE A 1 76 ? -22.051 -1.037 17.022 1.00 95.62 76 PHE A N 1
ATOM 574 C CA . PHE A 1 76 ? -20.777 -0.500 16.545 1.00 95.62 76 PHE A CA 1
ATOM 575 C C . PHE A 1 76 ? -21.009 0.390 15.330 1.00 95.62 76 PHE A C 1
ATOM 577 O O . PHE A 1 76 ? -21.661 -0.008 14.366 1.00 95.62 76 PHE A O 1
ATOM 584 N N . LYS A 1 77 ? -20.403 1.576 15.337 1.00 95.62 77 LYS A N 1
ATOM 585 C CA . LYS A 1 77 ? -20.363 2.473 14.185 1.00 95.62 77 LYS A CA 1
ATOM 586 C C . LYS A 1 77 ? -18.921 2.818 13.839 1.00 95.62 77 LYS A C 1
ATOM 588 O O . LYS A 1 77 ? -18.266 3.588 14.544 1.00 95.62 77 LYS A O 1
ATOM 593 N N . VAL A 1 78 ? -18.461 2.283 12.712 1.00 95.75 78 VAL A N 1
ATOM 594 C CA . VAL A 1 78 ? -17.173 2.616 12.101 1.00 95.75 78 VAL A CA 1
ATOM 595 C C . VAL A 1 78 ? -17.387 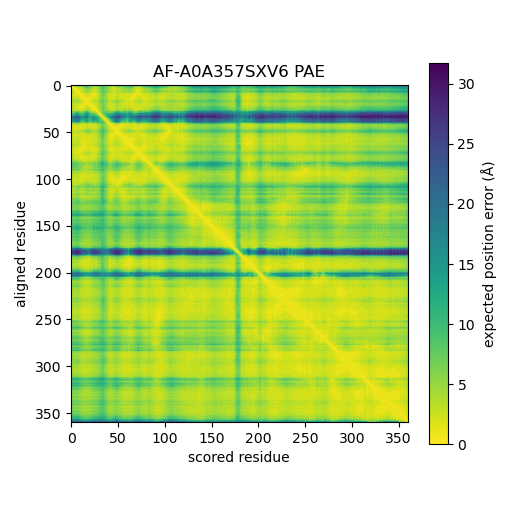3.697 11.044 1.00 95.75 78 VAL A C 1
ATOM 597 O O . VAL A 1 78 ? -18.122 3.509 10.081 1.00 95.75 78 VAL A O 1
ATOM 600 N N . ASN A 1 79 ? -16.747 4.848 11.229 1.00 94.75 79 ASN A N 1
ATOM 601 C CA . ASN A 1 79 ? -16.745 5.955 10.280 1.00 94.75 79 ASN A CA 1
ATOM 602 C C . ASN A 1 79 ? -15.394 5.963 9.566 1.00 94.75 79 ASN A C 1
ATOM 604 O O . ASN A 1 79 ? -14.430 6.527 10.081 1.00 94.75 79 ASN A O 1
ATOM 608 N N . LEU A 1 80 ? -15.320 5.332 8.395 1.00 94.19 80 LEU A N 1
ATOM 609 C CA . LEU A 1 80 ? -14.111 5.351 7.560 1.00 94.19 80 LEU A CA 1
ATOM 610 C C . LEU A 1 80 ? -13.848 6.744 6.979 1.00 94.19 80 LEU A C 1
ATOM 612 O O . LEU A 1 80 ? -12.696 7.111 6.783 1.00 94.19 80 LEU A O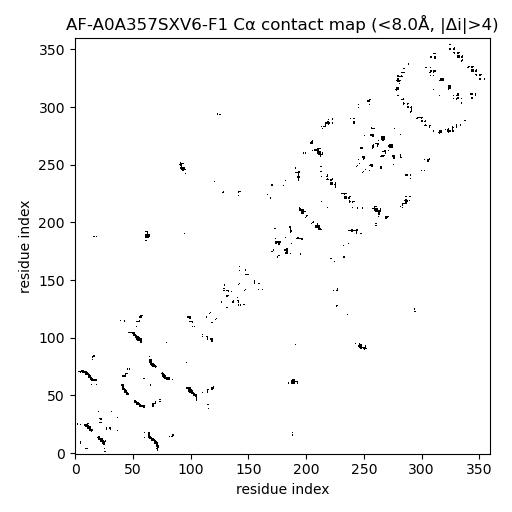 1
ATOM 616 N N . ILE A 1 81 ? -14.926 7.510 6.778 1.00 93.25 81 ILE A N 1
ATOM 617 C CA . ILE A 1 81 ? -14.927 8.931 6.436 1.00 93.25 81 ILE A CA 1
ATOM 618 C C . ILE A 1 81 ? -16.025 9.596 7.279 1.00 93.25 81 ILE A C 1
ATOM 620 O O . ILE A 1 81 ? -17.214 9.441 6.995 1.00 93.25 81 ILE A O 1
ATOM 624 N N . PRO A 1 82 ? -15.672 10.283 8.373 1.00 90.19 82 PRO A N 1
ATOM 625 C CA . PRO A 1 82 ? -16.634 11.003 9.196 1.00 90.19 82 PRO A CA 1
ATOM 626 C C . PRO A 1 82 ? -17.370 12.082 8.395 1.00 90.19 82 PRO A C 1
ATOM 628 O O . PRO A 1 82 ? -16.744 12.861 7.683 1.00 90.19 82 PRO A O 1
ATOM 631 N N . SER A 1 83 ? -18.687 12.201 8.582 1.00 85.06 83 SER A N 1
ATOM 632 C CA . SER A 1 83 ? -19.534 13.177 7.870 1.00 85.06 83 SER A CA 1
ATOM 633 C C . SER A 1 83 ? -19.168 14.644 8.123 1.00 85.06 83 SER A C 1
ATOM 635 O O . SER A 1 83 ? -19.599 15.527 7.390 1.00 85.06 83 SER A O 1
ATOM 637 N N . SER A 1 84 ? -18.391 14.923 9.173 1.00 81.81 84 SER A N 1
ATOM 638 C CA . SER A 1 84 ? -17.835 16.249 9.455 1.00 81.81 84 SER A CA 1
ATOM 639 C C . SER A 1 84 ? -16.678 16.630 8.528 1.00 81.81 84 SER A C 1
ATOM 641 O O . SER A 1 84 ? -16.266 17.788 8.519 1.00 81.81 84 SER A O 1
ATOM 643 N N . SER A 1 85 ? -16.136 15.676 7.770 1.00 85.75 85 SER A N 1
ATOM 644 C CA . SER A 1 85 ? -14.983 15.875 6.898 1.00 85.75 85 SER A CA 1
ATOM 645 C C . SER A 1 85 ? -15.434 16.010 5.448 1.00 85.75 85 SER A C 1
ATOM 647 O O . SER A 1 85 ? -16.130 15.147 4.919 1.00 85.75 85 SER A O 1
ATOM 649 N N . LYS A 1 86 ? -15.023 17.099 4.795 1.00 85.50 86 LYS A N 1
ATOM 650 C CA . LYS A 1 86 ? -15.198 17.291 3.353 1.00 85.50 86 LYS A CA 1
ATOM 651 C C . LYS A 1 86 ? -13.918 16.844 2.666 1.00 85.50 86 LYS A C 1
ATOM 653 O O . LYS A 1 86 ? -12.894 17.501 2.821 1.00 85.50 86 LYS A O 1
ATOM 658 N N . ILE A 1 87 ? -13.982 15.730 1.948 1.00 86.06 87 ILE A N 1
ATOM 659 C CA . ILE A 1 87 ? -12.831 15.170 1.244 1.00 86.06 87 ILE A CA 1
ATOM 660 C C . ILE A 1 87 ? -13.145 15.186 -0.252 1.00 86.06 87 ILE A C 1
ATOM 662 O O . ILE A 1 87 ? -14.139 14.571 -0.645 1.00 86.06 87 ILE A O 1
ATOM 666 N N . PRO A 1 88 ? -12.352 15.887 -1.082 1.00 86.25 88 PRO A N 1
ATOM 667 C CA . PRO A 1 88 ? -12.494 15.790 -2.526 1.00 86.25 88 PRO A CA 1
ATOM 668 C C . PRO A 1 88 ? -12.127 14.369 -2.957 1.00 86.25 88 PRO A C 1
ATOM 670 O O . PRO A 1 88 ? -11.024 13.902 -2.686 1.00 86.25 88 PRO A O 1
ATOM 673 N N . TRP A 1 89 ? -13.075 13.680 -3.587 1.00 90.94 89 TRP A N 1
ATOM 674 C CA . TRP A 1 89 ? -12.884 12.341 -4.130 1.00 90.94 89 TRP A CA 1
ATOM 675 C C . TRP A 1 89 ? -12.996 12.426 -5.640 1.00 90.94 89 TRP A C 1
ATOM 677 O O . TRP A 1 89 ? -14.082 12.619 -6.185 1.00 90.94 89 TRP A O 1
ATOM 687 N N . GLU A 1 90 ? -11.859 12.349 -6.305 1.00 91.12 90 GLU A N 1
ATOM 688 C CA . GLU A 1 90 ? -11.777 12.595 -7.737 1.00 91.12 90 GLU A CA 1
ATOM 689 C C . GLU A 1 90 ? -11.956 11.291 -8.514 1.00 91.12 90 GLU A C 1
ATOM 691 O O . GLU A 1 90 ? -11.770 10.190 -7.984 1.00 91.12 90 GLU A O 1
ATOM 696 N N . SER A 1 91 ? -12.357 11.406 -9.781 1.00 90.94 91 SER A N 1
ATOM 697 C CA . SER A 1 91 ? -12.651 10.231 -10.601 1.00 90.94 91 SER A CA 1
ATOM 698 C C . SER A 1 91 ? -11.435 9.305 -10.717 1.00 90.94 91 SER A C 1
ATOM 700 O O . SER A 1 91 ? -10.290 9.739 -10.894 1.00 90.94 91 SER A O 1
ATOM 702 N N . GLY A 1 92 ? -11.696 8.006 -10.596 1.00 93.12 92 GLY A N 1
ATOM 703 C CA . GLY A 1 92 ? -10.678 6.964 -10.631 1.00 93.12 92 GLY A CA 1
ATOM 704 C C . GLY A 1 92 ? -9.838 6.831 -9.361 1.00 93.12 92 GLY A C 1
ATOM 705 O O . GLY A 1 92 ? -8.962 5.975 -9.340 1.00 93.12 92 GLY A O 1
ATOM 706 N N . MET A 1 93 ? -10.063 7.629 -8.312 1.00 95.56 93 MET A N 1
ATOM 707 C CA . MET A 1 93 ? -9.519 7.316 -6.986 1.00 95.56 93 MET A CA 1
ATOM 708 C C . MET A 1 93 ? -10.359 6.219 -6.328 1.00 95.56 93 MET A C 1
ATOM 710 O O . MET A 1 93 ? -11.592 6.241 -6.371 1.00 95.56 93 MET A O 1
ATOM 714 N N . ALA A 1 94 ? -9.691 5.296 -5.659 1.00 95.44 94 ALA A N 1
ATOM 715 C CA . ALA A 1 94 ? -10.262 4.310 -4.762 1.00 95.44 94 ALA A CA 1
ATOM 716 C C . ALA A 1 94 ? -9.673 4.491 -3.355 1.00 95.44 94 ALA A C 1
ATOM 718 O O . ALA A 1 94 ? -8.794 5.323 -3.119 1.00 95.44 94 ALA A O 1
ATOM 719 N N . LYS A 1 95 ? -10.201 3.736 -2.390 1.00 96.00 95 LYS A N 1
ATOM 720 C CA . LYS A 1 95 ? -9.573 3.614 -1.077 1.00 96.00 95 LYS A CA 1
ATOM 721 C C . LYS A 1 95 ? -9.892 2.280 -0.430 1.00 96.00 95 LYS A C 1
ATOM 723 O O . LYS A 1 95 ? -11.058 1.931 -0.243 1.00 96.00 95 LYS A O 1
ATOM 728 N N . THR A 1 96 ? -8.848 1.603 0.011 1.00 95.94 96 THR A N 1
ATOM 729 C CA . THR A 1 96 ? -8.902 0.348 0.740 1.00 95.94 96 THR A CA 1
ATOM 730 C C . THR A 1 96 ? -8.716 0.603 2.236 1.00 95.94 96 THR A C 1
ATOM 732 O O . THR A 1 96 ? -7.825 1.337 2.674 1.00 95.94 96 THR A O 1
ATOM 735 N N . HIS A 1 97 ? -9.563 -0.024 3.055 1.00 95.31 97 HIS A N 1
ATOM 736 C CA . HIS A 1 97 ? -9.452 -0.018 4.513 1.00 95.31 97 HIS A CA 1
ATOM 737 C C . HIS A 1 97 ? -9.386 -1.451 5.036 1.00 95.31 97 HIS A C 1
ATOM 739 O O . HIS A 1 97 ? -10.230 -2.272 4.689 1.00 95.31 97 HIS A O 1
ATOM 745 N N . LYS A 1 98 ? -8.407 -1.738 5.900 1.00 93.81 98 LYS A N 1
ATOM 746 C CA . LYS A 1 98 ? -8.252 -3.046 6.549 1.00 93.81 98 LYS A CA 1
ATOM 747 C C . LYS A 1 98 ? -8.830 -2.986 7.960 1.00 93.81 98 LYS A C 1
ATOM 749 O O . LYS A 1 98 ? -8.425 -2.140 8.762 1.00 93.81 98 LYS A O 1
ATOM 754 N N . LEU A 1 99 ? -9.809 -3.848 8.225 1.00 95.25 99 LEU A N 1
ATOM 755 C CA . LEU A 1 99 ? -10.477 -3.966 9.515 1.00 95.25 99 LEU A CA 1
ATOM 756 C C . LEU A 1 99 ? -10.223 -5.356 10.094 1.00 95.25 99 LEU A C 1
ATOM 758 O O . LEU A 1 99 ? -10.350 -6.352 9.385 1.00 95.25 99 LEU A O 1
ATOM 762 N N . THR A 1 100 ? -9.950 -5.411 11.392 1.00 95.19 100 THR A N 1
ATOM 763 C CA . THR A 1 100 ? -9.861 -6.659 12.155 1.00 95.19 100 THR A CA 1
ATOM 764 C C . THR A 1 100 ? -11.095 -6.776 13.030 1.00 95.19 100 THR A C 1
ATOM 766 O O . THR A 1 100 ? -11.403 -5.855 13.785 1.00 95.19 100 THR A O 1
ATOM 769 N N . LEU A 1 101 ? -11.810 -7.896 12.932 1.00 95.31 101 LEU A N 1
ATOM 770 C CA . LEU A 1 101 ? -12.952 -8.207 13.787 1.00 95.31 101 LEU A CA 1
ATOM 771 C C . LEU A 1 101 ? -12.608 -9.437 14.623 1.00 95.31 101 LEU A C 1
ATOM 773 O O . LEU A 1 101 ? -12.334 -10.502 14.074 1.00 95.31 101 LEU A O 1
ATOM 777 N N . TYR A 1 102 ? -12.639 -9.292 15.944 1.00 95.31 102 TYR A N 1
ATOM 778 C CA . TYR A 1 102 ? -12.353 -10.370 16.883 1.00 95.31 102 TYR A CA 1
ATOM 779 C C . TYR A 1 102 ? -13.580 -10.648 17.750 1.00 95.31 102 TYR A C 1
ATOM 781 O O . TYR A 1 102 ? -13.953 -9.846 18.605 1.00 95.31 102 TYR A O 1
ATOM 789 N N . PHE A 1 103 ? -14.222 -11.789 17.511 1.00 95.62 103 PHE A N 1
ATOM 790 C CA . PHE A 1 103 ? -15.349 -12.263 18.307 1.00 95.62 103 PHE A CA 1
ATOM 791 C C . PHE A 1 103 ? -14.831 -13.098 19.468 1.00 95.62 103 PHE A C 1
ATOM 793 O O . PHE A 1 103 ? -14.030 -14.011 19.272 1.00 95.62 103 PHE A O 1
ATOM 800 N N . HIS A 1 104 ? -15.311 -12.824 20.676 1.00 95.88 104 HIS A N 1
ATOM 801 C CA . HIS A 1 104 ? -14.833 -13.528 21.858 1.00 95.88 104 HIS A CA 1
ATOM 802 C C . HIS A 1 104 ? -15.925 -13.745 22.899 1.00 95.88 104 HIS A C 1
ATOM 804 O O . HIS A 1 104 ? -16.988 -13.125 22.884 1.00 95.88 104 HIS A O 1
ATOM 810 N N . SER A 1 105 ? -15.670 -14.653 23.839 1.00 96.69 105 SER A N 1
ATOM 811 C CA . SER A 1 105 ? -16.535 -14.807 25.008 1.00 96.69 105 SER A CA 1
ATOM 812 C C . SER A 1 105 ? -16.243 -13.721 26.045 1.00 96.69 105 SER A C 1
ATOM 814 O O . SER A 1 105 ? -15.126 -13.213 26.136 1.00 96.69 105 SER A O 1
ATOM 816 N N . LYS A 1 106 ? -17.201 -13.440 26.933 1.00 94.38 106 LYS A N 1
ATOM 817 C CA . LYS A 1 106 ? -16.986 -12.575 28.108 1.00 94.38 106 LYS A CA 1
ATOM 818 C C . LYS A 1 106 ? -15.855 -13.081 29.016 1.00 94.38 106 LYS A C 1
ATOM 820 O O . LYS A 1 106 ? -15.331 -12.321 29.830 1.00 94.38 106 LYS A O 1
ATOM 825 N N . LYS A 1 107 ? -15.513 -14.373 28.958 1.00 94.62 107 LYS A N 1
ATOM 826 C CA . LYS A 1 107 ? -14.434 -14.963 29.764 1.00 94.62 107 LYS A CA 1
ATOM 827 C C . LYS A 1 107 ? -13.054 -14.756 29.143 1.00 94.62 107 LYS A C 1
ATOM 829 O O . LYS A 1 107 ? -12.082 -14.852 29.881 1.00 94.62 107 LYS A O 1
ATOM 834 N N . GLU A 1 108 ? -12.982 -14.440 27.851 1.00 93.81 108 GLU A N 1
ATOM 835 C CA . GLU A 1 108 ? -11.723 -14.138 27.173 1.00 93.81 108 GLU A CA 1
ATOM 836 C C . GLU A 1 108 ? -11.064 -12.901 27.797 1.00 93.81 108 GLU A C 1
ATOM 838 O O . GLU A 1 108 ? -11.743 -11.943 28.188 1.00 93.81 108 GLU A O 1
ATOM 843 N N . ARG A 1 109 ? -9.744 -12.941 27.952 1.00 86.19 109 ARG A N 1
ATOM 844 C CA . ARG A 1 109 ? -8.934 -11.871 28.558 1.00 86.19 109 ARG A CA 1
ATOM 845 C C . ARG A 1 109 ? -7.843 -11.375 27.619 1.00 86.19 109 ARG A C 1
ATOM 847 O O . ARG A 1 109 ? -7.388 -10.249 27.780 1.00 86.19 109 ARG A O 1
ATOM 854 N N . GLU A 1 110 ? -7.484 -12.170 26.618 1.00 89.12 110 GLU A N 1
ATOM 855 C CA . GLU A 1 110 ? -6.375 -11.906 25.706 1.00 89.12 110 GLU A CA 1
ATOM 856 C C . GLU A 1 110 ? -6.811 -11.151 24.441 1.00 89.12 110 GLU A C 1
ATOM 858 O O . GLU A 1 110 ? -5.965 -10.788 23.628 1.00 89.12 110 GLU A O 1
ATOM 863 N N . PHE A 1 111 ? -8.110 -10.853 24.280 1.00 88.31 111 PHE A N 1
ATOM 864 C CA . PHE A 1 111 ? -8.649 -10.128 23.118 1.00 88.31 111 PHE A CA 1
ATOM 865 C C . PHE A 1 111 ? -7.900 -8.816 22.828 1.00 88.31 111 PHE A C 1
ATOM 867 O O . PHE A 1 111 ? -7.701 -8.468 21.667 1.00 88.31 111 PHE A O 1
ATOM 874 N N . LEU A 1 112 ? -7.425 -8.132 23.877 1.00 86.94 112 LEU A N 1
ATOM 875 C CA . LEU A 1 112 ? -6.624 -6.912 23.766 1.00 86.94 112 LEU A CA 1
ATOM 876 C C . LEU A 1 112 ? -5.319 -7.145 23.000 1.00 86.94 112 LEU A C 1
ATOM 878 O O . LEU A 1 112 ? -5.008 -6.392 22.085 1.00 86.94 112 LEU A O 1
ATOM 882 N N . LYS A 1 113 ? -4.587 -8.218 23.320 1.00 87.06 113 LYS A N 1
ATOM 883 C CA . LYS A 1 113 ? -3.317 -8.533 22.650 1.00 87.06 113 LYS A CA 1
ATOM 884 C C . LYS A 1 113 ? -3.541 -8.863 21.178 1.00 87.06 113 LYS A C 1
ATOM 886 O O . LYS A 1 113 ? -2.765 -8.439 20.328 1.00 87.06 113 LYS A O 1
ATOM 891 N N . TYR A 1 114 ? -4.623 -9.584 20.879 1.00 88.25 114 TYR A N 1
ATOM 892 C CA . TYR A 1 114 ? -4.987 -9.917 19.507 1.00 88.25 114 TYR A CA 1
ATOM 893 C C . TYR A 1 114 ? -5.360 -8.675 18.703 1.00 88.25 114 TYR A C 1
ATOM 895 O O . TYR A 1 114 ? -4.827 -8.485 17.613 1.00 88.25 114 TYR A O 1
ATOM 903 N N . ILE A 1 115 ? -6.237 -7.813 19.227 1.00 90.62 115 ILE A N 1
ATOM 904 C CA . ILE A 1 115 ? -6.682 -6.641 18.472 1.00 90.62 115 ILE A CA 1
ATOM 905 C C . ILE A 1 115 ? -5.564 -5.605 18.314 1.00 90.62 115 ILE A C 1
ATOM 907 O O . ILE A 1 115 ? -5.444 -5.028 17.237 1.00 90.62 115 ILE A O 1
ATOM 911 N N . GLU A 1 116 ? -4.713 -5.402 19.323 1.00 84.38 116 GLU A N 1
ATOM 912 C CA . GLU A 1 116 ? -3.576 -4.476 19.232 1.00 84.38 116 GLU A CA 1
ATOM 913 C C . GLU A 1 116 ? -2.494 -4.987 18.276 1.00 84.38 116 GLU A C 1
ATOM 915 O O . GLU A 1 116 ? -2.027 -4.227 17.428 1.00 84.38 116 GLU A O 1
ATOM 920 N N . GLY A 1 117 ? -2.137 -6.272 18.361 1.00 82.56 117 GLY A N 1
ATOM 921 C CA . GLY A 1 117 ? -1.107 -6.864 17.508 1.00 82.56 117 GLY A CA 1
ATOM 922 C C . GLY A 1 117 ? -1.558 -7.025 16.057 1.00 82.56 117 GLY A C 1
ATOM 923 O O . GLY A 1 117 ? -0.926 -6.501 15.144 1.00 82.56 117 GLY A O 1
ATOM 924 N N . ILE A 1 118 ? -2.685 -7.703 15.827 1.00 88.50 118 ILE A N 1
ATOM 925 C CA . ILE A 1 118 ? -3.095 -8.141 14.481 1.00 88.50 118 ILE A CA 1
ATOM 926 C C . ILE A 1 118 ? -3.571 -6.970 13.613 1.00 88.50 118 ILE A C 1
ATOM 928 O O . ILE A 1 118 ? -3.413 -7.007 12.397 1.00 88.50 118 ILE A O 1
ATOM 932 N N . THR A 1 119 ? -4.160 -5.925 14.206 1.00 90.69 119 THR A N 1
ATOM 933 C CA . THR A 1 119 ? -4.743 -4.812 13.433 1.00 90.69 119 THR A CA 1
ATOM 934 C C . THR A 1 119 ? -3.706 -4.056 12.609 1.00 90.69 119 THR A C 1
ATOM 936 O O . THR A 1 119 ? -3.984 -3.710 11.463 1.00 90.69 119 THR A O 1
ATOM 939 N N . ASN A 1 120 ? -2.526 -3.790 13.171 1.00 86.94 120 ASN A N 1
ATOM 940 C CA . ASN A 1 120 ? -1.464 -3.078 12.456 1.00 86.94 120 ASN A CA 1
ATOM 941 C C . ASN A 1 120 ? -0.371 -4.025 11.953 1.00 86.94 120 ASN A C 1
ATOM 943 O O . ASN A 1 120 ? 0.123 -3.827 10.842 1.00 86.94 120 ASN A O 1
ATOM 947 N N . TYR A 1 121 ? -0.083 -5.090 12.707 1.00 86.44 121 TYR A N 1
ATOM 948 C CA . TYR A 1 121 ? 1.041 -5.997 12.484 1.00 86.44 121 TYR A CA 1
ATOM 949 C C . TYR A 1 121 ? 0.566 -7.452 12.334 1.00 86.44 121 TYR A C 1
ATOM 951 O O . TYR A 1 121 ? 0.888 -8.302 13.172 1.00 86.44 121 TYR A O 1
ATOM 959 N N . PRO A 1 122 ? -0.241 -7.771 11.302 1.00 85.38 122 PRO A N 1
ATOM 960 C CA . PRO A 1 122 ? -0.608 -9.155 11.044 1.00 85.38 122 PRO A CA 1
ATOM 961 C C . PRO A 1 122 ? 0.663 -9.979 10.764 1.00 85.38 122 PRO A C 1
ATOM 963 O O . PRO A 1 122 ? 1.521 -9.528 10.002 1.00 85.38 122 PRO A O 1
ATOM 966 N N . PRO A 1 123 ? 0.815 -11.169 11.372 1.00 85.25 123 PRO A N 1
ATOM 967 C CA . PRO A 1 123 ? 1.981 -12.007 11.129 1.00 85.25 123 PRO A CA 1
ATOM 968 C C . PRO A 1 123 ? 1.993 -12.495 9.677 1.00 85.25 123 PRO A C 1
ATOM 970 O O . PRO A 1 123 ? 0.963 -12.924 9.156 1.00 85.25 123 PRO A O 1
ATO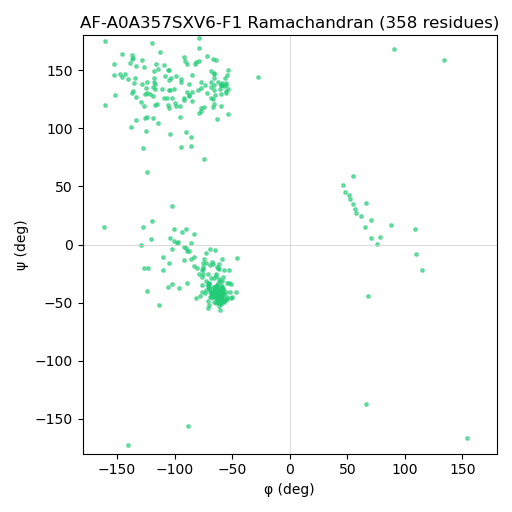M 973 N N . ILE A 1 124 ? 3.167 -12.462 9.046 1.00 86.19 124 ILE A N 1
ATOM 974 C CA . ILE A 1 124 ? 3.380 -12.909 7.666 1.00 86.19 124 ILE A CA 1
ATOM 975 C C . ILE A 1 124 ? 4.428 -14.020 7.672 1.00 86.19 124 ILE A C 1
ATOM 977 O O . ILE A 1 124 ? 5.489 -13.892 8.283 1.00 86.19 124 ILE A O 1
ATOM 981 N N . GLY A 1 125 ? 4.103 -15.135 7.017 1.00 86.75 125 GLY A N 1
ATOM 982 C CA . GLY A 1 125 ? 5.038 -16.227 6.772 1.00 86.75 125 GLY A CA 1
ATOM 983 C C . GLY A 1 125 ? 5.723 -16.029 5.427 1.00 86.75 125 GLY A C 1
ATOM 984 O O . GLY A 1 125 ? 5.045 -15.881 4.416 1.00 86.75 125 GLY A O 1
ATOM 985 N N . VAL A 1 126 ? 7.054 -16.046 5.407 1.00 88.75 126 VAL A N 1
ATOM 986 C CA . VAL A 1 126 ? 7.848 -15.856 4.189 1.00 88.75 126 VAL A CA 1
ATOM 987 C C . VAL A 1 126 ? 8.958 -16.901 4.105 1.00 88.75 126 VAL A C 1
ATOM 989 O O . VAL A 1 126 ? 9.516 -17.308 5.126 1.00 88.75 126 VAL A O 1
ATOM 992 N N . ALA A 1 127 ? 9.257 -17.371 2.892 1.00 90.94 127 ALA A N 1
ATOM 993 C CA . ALA A 1 127 ? 10.406 -18.240 2.655 1.00 90.94 127 ALA A CA 1
ATOM 994 C C . ALA A 1 127 ? 11.722 -17.477 2.887 1.00 90.94 127 ALA A C 1
ATOM 996 O O . ALA A 1 127 ? 11.756 -16.246 2.850 1.00 90.94 127 ALA A O 1
ATOM 997 N N . SER A 1 128 ? 12.822 -18.197 3.123 1.00 93.00 128 SER A N 1
ATOM 998 C CA . SER A 1 128 ? 14.120 -17.544 3.297 1.00 93.00 128 SER A CA 1
ATOM 999 C C . SER A 1 128 ? 14.571 -16.859 1.996 1.00 93.00 128 SER A C 1
ATOM 1001 O O . SER A 1 128 ? 14.301 -17.363 0.903 1.00 93.00 128 SER A O 1
ATOM 1003 N N . PRO A 1 129 ? 15.308 -15.738 2.072 1.00 93.50 129 PRO A N 1
ATOM 1004 C CA . PRO A 1 129 ? 15.810 -15.070 0.874 1.00 93.50 129 PRO A CA 1
ATOM 1005 C C . PRO A 1 129 ? 16.802 -15.921 0.073 1.00 93.50 129 PRO A C 1
ATOM 1007 O O . PRO A 1 129 ? 16.870 -15.800 -1.148 1.00 93.50 129 PRO A O 1
ATOM 1010 N N . ASP A 1 130 ? 17.515 -16.839 0.729 1.00 94.56 130 ASP A N 1
ATOM 1011 C CA . ASP A 1 130 ? 18.371 -17.809 0.042 1.00 94.56 130 ASP A CA 1
ATOM 1012 C C . ASP A 1 130 ? 17.564 -18.805 -0.795 1.00 94.56 130 ASP A C 1
ATOM 1014 O O . ASP A 1 130 ? 17.981 -19.137 -1.900 1.00 94.56 130 ASP A O 1
ATOM 1018 N N . TRP A 1 131 ? 16.387 -19.228 -0.322 1.00 94.69 131 TRP A N 1
ATOM 1019 C CA . TRP A 1 131 ? 15.5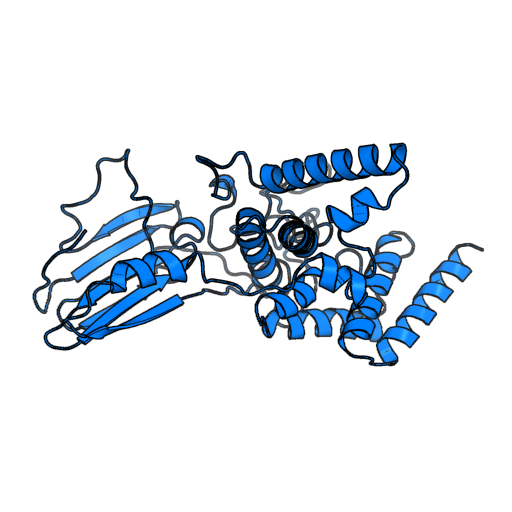06 -20.098 -1.100 1.00 94.69 131 TRP A CA 1
ATOM 1020 C C . TRP A 1 131 ? 15.016 -19.407 -2.377 1.00 94.69 131 TRP A C 1
ATOM 1022 O O . TRP A 1 131 ? 15.065 -20.005 -3.450 1.00 94.69 131 TRP A O 1
ATOM 1032 N N . PHE A 1 132 ? 14.619 -18.130 -2.294 1.00 93.81 132 PHE A N 1
ATOM 1033 C CA . PHE A 1 132 ? 14.230 -17.347 -3.476 1.00 93.81 132 PHE A CA 1
ATOM 1034 C C . PHE A 1 132 ? 15.358 -17.241 -4.513 1.00 93.81 132 PHE A C 1
ATOM 1036 O O . PHE A 1 132 ? 15.092 -17.299 -5.715 1.00 93.81 132 PHE A O 1
ATOM 1043 N N . ASN A 1 133 ? 16.609 -17.118 -4.058 1.00 94.25 133 ASN A N 1
ATOM 1044 C CA . ASN A 1 133 ? 17.781 -17.131 -4.934 1.00 94.25 133 ASN A CA 1
ATOM 1045 C C . ASN A 1 133 ? 18.009 -18.504 -5.579 1.00 94.25 133 ASN A C 1
ATOM 1047 O O . ASN A 1 133 ? 18.295 -18.571 -6.770 1.00 94.25 133 ASN A O 1
ATOM 1051 N N . GLU A 1 134 ? 17.876 -19.589 -4.812 1.00 94.50 134 GLU A N 1
ATOM 1052 C CA . GLU A 1 134 ? 18.084 -20.962 -5.293 1.00 94.50 134 GLU A CA 1
ATOM 1053 C C . GLU A 1 134 ? 17.094 -21.356 -6.394 1.00 94.50 134 GLU A C 1
ATOM 1055 O O . GLU A 1 134 ? 17.486 -21.999 -7.367 1.00 94.50 134 GLU A O 1
ATOM 1060 N N . VAL A 1 135 ? 15.829 -20.945 -6.274 1.00 92.44 135 VAL A N 1
ATOM 1061 C CA . VAL A 1 135 ? 14.789 -21.253 -7.272 1.00 92.44 135 VAL A CA 1
ATOM 1062 C C . VAL A 1 135 ? 14.668 -20.200 -8.379 1.00 92.44 135 VAL A C 1
ATOM 1064 O O . VAL A 1 135 ? 13.861 -20.369 -9.290 1.00 92.44 135 VAL A O 1
ATOM 1067 N N . GLY A 1 136 ? 15.441 -19.110 -8.311 1.00 89.62 136 GLY A N 1
ATOM 1068 C CA . GLY A 1 136 ? 15.456 -18.065 -9.336 1.00 89.62 136 GLY A CA 1
ATOM 1069 C C . GLY A 1 136 ? 14.145 -17.280 -9.456 1.00 89.62 136 GLY A C 1
ATOM 1070 O O . GLY A 1 136 ? 13.761 -16.908 -10.561 1.00 89.62 136 GLY A O 1
ATOM 1071 N N . THR A 1 137 ? 13.442 -17.028 -8.342 1.00 86.81 137 THR A N 1
ATOM 1072 C CA . THR A 1 137 ? 12.158 -16.292 -8.354 1.00 86.81 137 THR A CA 1
ATOM 1073 C C . THR A 1 137 ? 12.294 -14.879 -8.921 1.00 86.81 137 THR A C 1
ATOM 1075 O O . THR A 1 137 ? 11.383 -14.382 -9.578 1.00 86.81 137 THR A O 1
ATOM 1078 N N . PHE A 1 138 ? 13.424 -14.223 -8.659 1.00 85.81 138 PHE A N 1
ATOM 1079 C CA . PHE A 1 138 ? 13.694 -12.860 -9.100 1.00 85.81 138 PHE A CA 1
ATOM 1080 C C . PHE A 1 138 ? 14.738 -12.846 -10.214 1.00 85.81 138 PHE A C 1
ATOM 1082 O O . PHE A 1 138 ? 15.698 -13.612 -10.199 1.00 85.81 138 PHE A O 1
ATOM 1089 N N . ASN A 1 139 ? 14.585 -11.911 -11.154 1.00 80.69 139 ASN A N 1
ATOM 1090 C CA . ASN A 1 139 ? 15.561 -11.691 -12.225 1.00 80.69 139 ASN A CA 1
ATOM 1091 C C . ASN A 1 139 ? 16.932 -11.212 -11.714 1.00 80.69 139 ASN A C 1
ATOM 1093 O O . ASN A 1 139 ? 17.942 -11.411 -12.382 1.00 80.69 139 ASN A O 1
ATOM 1097 N N . GLN A 1 140 ? 16.961 -10.572 -10.546 1.00 86.12 140 GLN A N 1
ATOM 1098 C CA . GLN A 1 140 ? 18.168 -10.191 -9.830 1.00 86.12 140 GLN A CA 1
ATOM 1099 C C . GLN A 1 140 ? 18.194 -10.924 -8.489 1.00 86.12 140 GLN A C 1
ATOM 1101 O O . GLN A 1 140 ? 17.173 -10.931 -7.795 1.00 86.12 140 GLN A O 1
ATOM 1106 N N . PRO A 1 141 ? 19.334 -11.519 -8.101 1.00 89.81 141 PRO A N 1
ATOM 1107 C CA . PRO A 1 141 ? 19.436 -12.209 -6.829 1.00 89.81 141 PRO A CA 1
ATOM 1108 C C . PRO A 1 141 ? 19.291 -11.225 -5.667 1.00 89.81 141 PRO A C 1
ATOM 1110 O O . PRO A 1 141 ? 19.806 -10.104 -5.687 1.00 89.81 141 PRO A O 1
ATOM 1113 N N . LEU A 1 142 ? 18.628 -11.679 -4.612 1.00 92.75 142 LEU A N 1
ATOM 1114 C CA . LEU A 1 142 ? 18.602 -11.010 -3.324 1.00 92.75 142 LEU A CA 1
ATOM 1115 C C . LEU A 1 142 ? 20.015 -11.026 -2.726 1.00 92.75 142 LEU A C 1
ATOM 1117 O O . LEU A 1 142 ? 20.641 -12.079 -2.604 1.00 92.75 142 LEU A O 1
ATOM 1121 N N . ILE A 1 143 ? 20.514 -9.863 -2.304 1.00 90.69 143 ILE A N 1
ATOM 1122 C CA . ILE A 1 143 ? 21.834 -9.718 -1.661 1.00 90.69 143 ILE A CA 1
ATOM 1123 C C . ILE A 1 143 ? 21.791 -10.255 -0.217 1.00 90.69 143 ILE A C 1
ATOM 1125 O O . ILE A 1 143 ? 21.763 -9.493 0.755 1.00 90.69 143 ILE A O 1
ATOM 1129 N N . THR A 1 144 ? 21.745 -11.575 -0.056 1.00 90.38 144 THR A N 1
ATOM 1130 C CA . THR A 1 144 ? 21.806 -12.257 1.246 1.00 90.38 144 THR A CA 1
ATOM 1131 C C . THR A 1 144 ? 23.235 -12.341 1.769 1.00 90.38 144 THR A C 1
ATOM 1133 O O . THR A 1 144 ? 24.191 -12.078 1.040 1.00 90.38 144 THR A O 1
ATOM 1136 N N . THR A 1 145 ? 23.405 -12.726 3.036 1.00 87.88 145 THR A N 1
ATOM 1137 C CA . THR A 1 145 ? 24.740 -13.019 3.582 1.00 87.88 145 THR A CA 1
ATOM 1138 C C . THR A 1 145 ? 25.409 -14.151 2.802 1.00 87.88 145 THR A C 1
ATOM 1140 O O . THR A 1 145 ? 26.558 -14.004 2.404 1.00 87.88 145 THR A O 1
ATOM 1143 N N . LYS A 1 146 ? 24.677 -15.235 2.502 1.00 91.38 146 LYS A N 1
ATOM 1144 C CA . LYS A 1 146 ? 25.180 -16.363 1.702 1.00 91.38 146 LYS A CA 1
ATOM 1145 C C . LYS A 1 146 ? 25.609 -15.919 0.301 1.00 91.38 146 LYS A C 1
ATOM 1147 O O . LYS A 1 146 ? 26.692 -16.294 -0.136 1.00 91.38 146 LYS A O 1
ATOM 1152 N N . PHE A 1 147 ? 24.798 -15.100 -0.376 1.00 92.12 147 PHE A N 1
ATOM 1153 C CA . PHE A 1 147 ? 25.137 -14.547 -1.689 1.00 92.12 147 PHE A CA 1
ATOM 1154 C C . PHE A 1 147 ? 26.384 -13.659 -1.619 1.00 92.12 147 PHE A C 1
ATOM 1156 O O . PHE A 1 147 ? 27.321 -13.855 -2.386 1.00 92.12 147 PHE A O 1
ATOM 1163 N N . ALA A 1 148 ? 26.429 -12.719 -0.669 1.00 91.50 148 ALA A N 1
ATOM 1164 C CA . ALA A 1 148 ? 27.545 -11.788 -0.528 1.00 91.50 148 ALA A CA 1
ATOM 1165 C C . ALA A 1 148 ? 28.866 -12.502 -0.201 1.00 91.50 148 ALA A C 1
ATOM 1167 O O . ALA A 1 148 ? 29.897 -12.145 -0.759 1.00 91.50 148 ALA A O 1
ATOM 1168 N N . SER A 1 149 ? 28.841 -13.535 0.647 1.00 91.12 149 SER A N 1
ATOM 1169 C CA . SER A 1 149 ? 30.030 -14.328 0.996 1.00 91.12 149 SER A CA 1
ATOM 1170 C C . SER A 1 149 ? 30.587 -15.168 -0.157 1.00 91.12 149 SER A C 1
ATOM 1172 O O . SER A 1 149 ? 31.712 -15.647 -0.052 1.00 91.12 149 SER A O 1
ATOM 1174 N N . ALA A 1 150 ? 29.822 -15.364 -1.234 1.00 93.81 150 ALA A N 1
ATOM 1175 C CA . ALA A 1 150 ? 30.285 -16.041 -2.444 1.00 93.81 150 ALA A CA 1
ATOM 1176 C C . ALA A 1 150 ? 30.928 -15.080 -3.464 1.00 93.81 150 ALA A C 1
ATOM 1178 O O . ALA A 1 150 ? 31.429 -15.535 -4.491 1.00 93.81 150 ALA A O 1
ATOM 1179 N N . LEU A 1 151 ? 30.897 -13.767 -3.210 1.00 93.69 151 LEU A N 1
ATOM 1180 C CA . LEU A 1 151 ? 31.525 -12.762 -4.065 1.00 93.69 151 LEU A CA 1
ATOM 1181 C C . LEU A 1 151 ? 33.022 -12.637 -3.761 1.00 93.69 151 LEU A C 1
ATOM 1183 O O . LEU A 1 151 ? 33.470 -12.869 -2.639 1.00 93.69 151 LEU A O 1
ATOM 1187 N N . GLU A 1 152 ? 33.783 -12.171 -4.753 1.00 96.38 152 GLU A N 1
ATOM 1188 C CA . GLU A 1 152 ? 35.166 -11.730 -4.550 1.00 96.38 152 GLU A CA 1
ATOM 1189 C C . GLU A 1 152 ? 35.244 -10.660 -3.441 1.00 96.38 152 GLU A C 1
ATOM 1191 O O . GLU A 1 152 ? 34.332 -9.832 -3.347 1.00 96.38 152 GLU A O 1
ATOM 1196 N N . PRO A 1 153 ? 36.314 -10.604 -2.622 1.00 94.00 153 PRO A N 1
ATOM 1197 C CA . PRO A 1 153 ? 36.364 -9.748 -1.431 1.00 94.00 153 PRO A CA 1
ATOM 1198 C C . PRO A 1 153 ? 36.022 -8.269 -1.673 1.00 94.00 153 PRO A C 1
ATOM 1200 O O . PRO A 1 153 ? 35.301 -7.660 -0.880 1.00 94.00 153 PRO A O 1
ATOM 1203 N N . GLU A 1 154 ? 36.494 -7.691 -2.781 1.00 92.62 154 GLU A N 1
ATOM 1204 C CA . GLU A 1 154 ? 36.204 -6.299 -3.158 1.00 92.62 154 GLU A CA 1
ATOM 1205 C C . GLU A 1 154 ? 34.725 -6.094 -3.516 1.00 92.62 154 GLU A C 1
ATOM 1207 O O . GLU A 1 154 ? 34.099 -5.118 -3.091 1.00 92.62 154 GLU A O 1
ATOM 1212 N N . LEU A 1 155 ? 34.138 -7.044 -4.250 1.00 92.75 155 LEU A N 1
ATOM 1213 C CA . LEU A 1 155 ? 32.724 -7.026 -4.616 1.00 92.75 155 LEU A CA 1
ATOM 1214 C C . LEU A 1 155 ? 31.829 -7.280 -3.404 1.00 92.75 155 LEU A C 1
ATOM 1216 O O . LEU A 1 155 ? 30.792 -6.634 -3.282 1.00 92.75 155 LEU A O 1
ATOM 1220 N N . MET A 1 156 ? 32.235 -8.160 -2.486 1.00 93.12 156 MET A N 1
ATOM 1221 C CA . MET A 1 156 ? 31.540 -8.385 -1.219 1.00 93.12 156 MET A CA 1
ATOM 1222 C C . MET A 1 156 ? 31.477 -7.090 -0.402 1.00 93.12 156 MET A C 1
ATOM 1224 O O . MET A 1 156 ? 30.397 -6.701 0.043 1.00 93.12 156 MET A O 1
ATOM 1228 N N . ALA A 1 157 ? 32.607 -6.394 -0.238 1.00 90.62 157 ALA A N 1
ATOM 1229 C CA . ALA A 1 157 ? 32.655 -5.132 0.498 1.00 90.62 157 ALA A CA 1
ATOM 1230 C C . ALA A 1 157 ? 31.756 -4.060 -0.142 1.00 90.62 157 ALA A C 1
ATOM 1232 O O . ALA A 1 157 ? 30.980 -3.406 0.559 1.00 90.62 157 ALA A O 1
ATOM 1233 N N . MET A 1 158 ? 31.807 -3.921 -1.471 1.00 90.50 158 MET A N 1
ATOM 1234 C CA . MET A 1 158 ? 30.953 -2.987 -2.208 1.00 90.50 158 MET A CA 1
ATOM 1235 C C . MET A 1 158 ? 29.467 -3.348 -2.089 1.00 90.50 158 MET A C 1
ATOM 1237 O O . MET A 1 158 ? 28.642 -2.477 -1.817 1.00 90.50 158 MET A O 1
ATOM 1241 N N . ALA A 1 159 ? 29.117 -4.625 -2.256 1.00 88.44 159 ALA A N 1
ATOM 1242 C CA . ALA A 1 159 ? 27.741 -5.101 -2.175 1.00 88.44 159 ALA A CA 1
ATOM 1243 C C . ALA A 1 159 ? 27.142 -4.850 -0.788 1.00 88.44 159 ALA A C 1
ATOM 1245 O O . ALA A 1 159 ? 26.026 -4.346 -0.698 1.00 88.44 159 ALA A O 1
ATOM 1246 N N 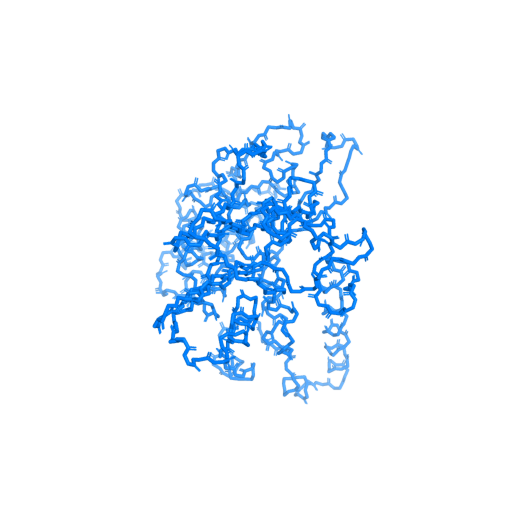. LEU A 1 160 ? 27.885 -5.143 0.285 1.00 89.25 160 LEU A N 1
ATOM 1247 C CA . LEU A 1 160 ? 27.441 -4.884 1.657 1.00 89.25 160 LEU A CA 1
ATOM 1248 C C . LEU A 1 160 ? 27.279 -3.382 1.926 1.00 89.25 160 LEU A C 1
ATOM 1250 O O . LEU A 1 160 ? 26.269 -2.977 2.494 1.00 89.25 160 LEU A O 1
ATOM 1254 N N . LEU A 1 161 ? 28.214 -2.544 1.468 1.00 89.81 161 LEU A N 1
ATOM 1255 C CA . LEU A 1 161 ? 28.118 -1.093 1.639 1.00 89.81 161 LEU A CA 1
ATOM 1256 C C . LEU A 1 161 ? 26.901 -0.502 0.912 1.00 89.81 161 LEU A C 1
ATOM 1258 O O . LEU A 1 161 ? 26.141 0.266 1.503 1.00 89.81 161 LEU A O 1
ATOM 1262 N N . LEU A 1 162 ? 26.715 -0.841 -0.368 1.00 86.75 162 LEU A N 1
ATOM 1263 C CA . LEU A 1 162 ? 25.595 -0.340 -1.169 1.00 86.75 162 LEU A CA 1
ATOM 1264 C C . LEU A 1 162 ? 24.253 -0.830 -0.626 1.00 86.75 162 LEU A C 1
ATOM 1266 O O . LEU A 1 162 ? 23.287 -0.072 -0.620 1.00 86.75 162 LEU A O 1
ATOM 1270 N N . LYS A 1 163 ? 24.212 -2.068 -0.132 1.00 87.38 163 LYS A N 1
ATOM 1271 C CA . LYS A 1 163 ? 23.051 -2.666 0.526 1.00 87.38 163 LYS A CA 1
ATOM 1272 C C . LYS A 1 163 ? 22.643 -1.883 1.777 1.00 87.38 163 LYS A C 1
ATOM 1274 O O . LYS A 1 163 ? 21.516 -1.398 1.828 1.00 87.38 163 LYS A O 1
ATOM 1279 N N . GLU A 1 164 ? 23.555 -1.689 2.730 1.00 87.69 164 GLU A N 1
ATOM 1280 C CA . GLU A 1 164 ? 23.273 -0.930 3.961 1.00 87.69 164 GLU A CA 1
ATOM 1281 C C . GLU A 1 164 ? 22.884 0.524 3.662 1.00 87.69 164 GLU A C 1
ATOM 1283 O O . GLU A 1 164 ? 21.936 1.063 4.241 1.00 87.69 164 GLU A O 1
ATOM 1288 N N . LYS A 1 165 ? 23.574 1.158 2.705 1.00 89.38 165 LYS A N 1
ATOM 1289 C CA . LYS A 1 165 ? 23.248 2.516 2.262 1.00 89.38 165 LYS A CA 1
ATOM 1290 C C . LYS A 1 165 ? 21.832 2.593 1.687 1.00 89.38 165 LYS A C 1
ATOM 1292 O O . LYS A 1 165 ? 21.064 3.449 2.113 1.00 89.38 165 LYS A O 1
ATOM 1297 N N . ASN A 1 166 ? 21.483 1.696 0.765 1.00 88.62 166 ASN A N 1
ATOM 1298 C CA . ASN A 1 166 ? 20.171 1.667 0.120 1.00 88.62 166 ASN A CA 1
ATOM 1299 C C . ASN A 1 166 ? 19.040 1.490 1.142 1.00 88.62 166 ASN A C 1
ATOM 1301 O O . ASN A 1 166 ? 18.041 2.199 1.096 1.00 88.62 166 ASN A O 1
ATOM 1305 N N . TRP A 1 167 ? 19.201 0.582 2.103 1.00 88.88 167 TRP A N 1
ATOM 1306 C CA . TRP A 1 167 ? 18.199 0.346 3.143 1.00 88.88 167 TRP A CA 1
ATOM 1307 C C . TRP A 1 167 ? 17.997 1.548 4.057 1.00 88.88 167 TRP A C 1
ATOM 1309 O O . TRP A 1 167 ? 16.860 1.943 4.316 1.00 88.88 167 TRP A O 1
ATOM 1319 N N . SER A 1 168 ? 19.095 2.164 4.495 1.00 87.31 168 SER A N 1
ATOM 1320 C CA . SER A 1 168 ? 19.039 3.397 5.276 1.00 87.31 168 SER A CA 1
ATOM 1321 C C . SER A 1 168 ? 18.350 4.517 4.492 1.00 87.31 168 SER A C 1
ATOM 1323 O O . SER A 1 168 ? 17.473 5.196 5.023 1.00 87.31 168 SER A O 1
ATOM 1325 N N . GLU A 1 169 ? 18.684 4.696 3.213 1.00 88.62 169 GLU A N 1
ATOM 1326 C CA . GLU A 1 169 ? 18.049 5.701 2.354 1.00 88.62 169 GLU A CA 1
ATOM 1327 C C . GLU A 1 169 ? 16.546 5.443 2.183 1.00 88.62 169 GLU A C 1
ATOM 1329 O O . GLU A 1 169 ? 15.760 6.371 2.372 1.00 88.62 169 GLU A O 1
ATOM 1334 N N . LEU A 1 170 ? 16.135 4.196 1.923 1.00 89.00 170 LEU A N 1
ATOM 1335 C CA . LEU A 1 170 ? 14.728 3.805 1.783 1.00 89.00 170 LEU A CA 1
ATOM 1336 C C . LEU A 1 170 ? 13.906 4.091 3.047 1.00 89.00 170 LEU A C 1
ATOM 1338 O O . LEU A 1 170 ? 12.823 4.668 2.946 1.00 89.00 170 LEU A O 1
ATOM 1342 N N . LEU A 1 171 ? 14.412 3.739 4.233 1.00 84.50 171 LEU A N 1
ATOM 1343 C CA . LEU A 1 171 ? 13.728 4.043 5.499 1.00 84.50 171 LEU A CA 1
ATOM 1344 C C . LEU A 1 171 ? 13.622 5.555 5.727 1.00 84.50 171 LEU A C 1
ATOM 1346 O O . LEU A 1 171 ? 12.583 6.055 6.157 1.00 84.50 171 LEU A O 1
ATOM 1350 N N . ASN A 1 172 ? 14.672 6.299 5.376 1.00 84.62 172 ASN A N 1
ATOM 1351 C CA . ASN A 1 172 ? 14.716 7.747 5.553 1.00 84.62 172 ASN A CA 1
ATOM 1352 C C . ASN A 1 172 ? 13.825 8.524 4.566 1.00 84.62 172 ASN A C 1
ATOM 1354 O O . ASN A 1 172 ? 13.533 9.694 4.834 1.00 84.62 172 ASN A O 1
ATOM 1358 N N . LEU A 1 173 ? 13.349 7.916 3.466 1.00 85.06 173 LEU A N 1
ATOM 1359 C CA . LEU A 1 173 ? 12.410 8.562 2.531 1.00 85.06 173 LEU A CA 1
ATOM 1360 C C . LEU A 1 173 ? 11.150 9.057 3.250 1.00 85.06 173 LEU A C 1
ATOM 1362 O O . LEU A 1 173 ? 10.696 10.181 3.019 1.00 85.06 173 LEU A O 1
ATOM 1366 N N . TYR A 1 174 ? 10.635 8.255 4.181 1.00 77.62 174 TYR A N 1
ATOM 1367 C CA . TYR A 1 174 ? 9.468 8.602 4.986 1.00 77.62 174 TYR A CA 1
ATOM 1368 C C . TYR A 1 174 ? 9.813 9.479 6.200 1.00 77.62 174 TYR A C 1
ATOM 1370 O O . TYR A 1 174 ? 8.921 9.751 6.994 1.00 77.62 174 TYR A O 1
ATOM 1378 N N . GLY A 1 175 ? 11.048 9.991 6.319 1.00 67.94 175 GLY A N 1
ATOM 1379 C CA . GLY A 1 175 ? 11.562 10.795 7.438 1.00 67.94 175 GLY A CA 1
ATOM 1380 C C . GLY A 1 175 ? 12.209 9.959 8.555 1.00 67.94 175 GLY A C 1
ATOM 1381 O O . GLY A 1 175 ? 12.063 8.740 8.552 1.00 67.94 175 GLY A O 1
ATOM 1382 N N . PRO A 1 176 ? 12.922 10.589 9.518 1.00 57.66 176 PRO A N 1
ATOM 1383 C CA . PRO A 1 176 ? 13.428 9.863 10.676 1.00 57.66 176 PRO A CA 1
ATOM 1384 C C . PRO A 1 176 ? 12.229 9.257 11.417 1.00 57.66 176 PRO A C 1
ATOM 1386 O O . PRO A 1 176 ? 11.261 9.984 11.671 1.00 57.66 176 PRO A O 1
ATOM 1389 N N . PRO A 1 177 ? 12.255 7.958 11.740 1.00 50.75 177 PRO A N 1
ATOM 1390 C CA . PRO A 1 177 ? 11.165 7.345 12.469 1.00 50.75 177 PRO A CA 1
ATOM 1391 C C . PRO A 1 177 ? 11.137 7.957 13.871 1.00 50.75 177 PRO A C 1
ATOM 1393 O O . PRO A 1 177 ? 12.106 7.838 14.622 1.00 50.75 177 PRO A O 1
ATOM 1396 N N . ASP A 1 178 ? 10.044 8.625 14.233 1.00 44.97 178 ASP A N 1
ATOM 1397 C CA . ASP A 1 178 ? 9.847 9.072 15.611 1.00 44.97 178 ASP A CA 1
ATOM 1398 C C . ASP A 1 178 ? 9.771 7.798 16.466 1.00 44.97 178 ASP A C 1
ATOM 1400 O O . ASP A 1 178 ? 8.844 7.003 16.331 1.00 44.97 178 ASP A O 1
ATOM 1404 N N . TYR A 1 179 ? 10.812 7.529 17.256 1.00 41.84 179 TYR A N 1
ATOM 1405 C CA . TYR A 1 179 ? 10.948 6.295 18.042 1.00 41.84 179 TYR A CA 1
ATOM 1406 C C . TYR A 1 179 ? 10.886 4.976 17.242 1.00 41.84 179 TYR A C 1
ATOM 1408 O O . TYR A 1 179 ? 10.521 3.939 17.791 1.00 41.84 179 TYR A O 1
ATOM 1416 N N . GLY A 1 180 ? 11.324 4.980 15.979 1.00 45.78 180 GLY A N 1
ATOM 1417 C CA . GLY A 1 180 ? 11.766 3.746 15.319 1.00 45.78 180 GLY A CA 1
ATOM 1418 C C . GLY A 1 180 ? 10.730 2.876 14.594 1.00 45.78 180 GLY A C 1
ATOM 1419 O O . GLY A 1 180 ? 11.084 1.738 14.317 1.00 45.78 180 GLY A O 1
ATOM 1420 N N . ALA A 1 181 ? 9.514 3.337 14.255 1.00 50.19 181 ALA A N 1
ATOM 1421 C CA . ALA A 1 181 ? 8.600 2.524 13.422 1.00 50.19 181 ALA A CA 1
ATOM 1422 C C . ALA A 1 181 ? 7.445 3.265 12.708 1.00 50.19 181 ALA A C 1
ATOM 1424 O O . ALA A 1 181 ? 6.505 2.615 12.270 1.00 50.19 181 ALA A O 1
ATOM 1425 N N . GLU A 1 182 ? 7.438 4.598 12.582 1.00 65.25 182 GLU A N 1
ATOM 1426 C CA . GLU A 1 182 ? 6.276 5.294 11.996 1.00 65.25 182 GLU A CA 1
ATOM 1427 C C . GLU A 1 182 ? 6.643 6.183 10.801 1.00 65.25 182 GLU A C 1
ATOM 1429 O O . GLU A 1 182 ? 7.588 6.971 10.851 1.00 65.25 182 GLU A O 1
ATOM 1434 N N . ILE A 1 183 ? 5.844 6.090 9.729 1.00 73.19 183 ILE A N 1
ATOM 1435 C CA . ILE A 1 183 ? 5.863 7.037 8.603 1.00 73.19 183 ILE A CA 1
ATOM 1436 C C . ILE A 1 183 ? 5.689 8.458 9.152 1.00 73.19 183 ILE A C 1
ATOM 1438 O O . ILE A 1 183 ? 4.771 8.691 9.938 1.00 73.19 183 ILE A O 1
ATOM 1442 N N . ASN A 1 184 ? 6.497 9.428 8.708 1.00 81.81 184 ASN A N 1
ATOM 1443 C CA . ASN A 1 184 ? 6.397 10.802 9.205 1.00 81.81 184 ASN A CA 1
ATOM 1444 C C . ASN A 1 184 ? 4.979 11.381 9.002 1.00 81.81 184 ASN A C 1
ATOM 1446 O O . ASN A 1 184 ? 4.423 11.257 7.904 1.00 81.81 184 ASN A O 1
ATOM 1450 N N . PRO A 1 185 ? 4.414 12.085 10.006 1.00 84.81 185 PRO A N 1
ATOM 1451 C CA . PRO A 1 185 ? 3.079 12.677 9.929 1.00 84.81 185 PRO A CA 1
ATOM 1452 C C . PRO A 1 185 ? 2.812 13.577 8.717 1.00 84.81 185 PRO A C 1
ATOM 1454 O O . PRO A 1 185 ? 1.656 13.741 8.325 1.00 84.81 185 PRO A O 1
ATOM 1457 N N . LYS A 1 186 ? 3.852 14.129 8.077 1.00 85.81 186 LYS A N 1
ATOM 1458 C CA . LYS A 1 186 ? 3.733 14.893 6.821 1.00 85.81 186 LYS A CA 1
ATOM 1459 C C . LYS A 1 186 ? 3.187 14.065 5.645 1.00 85.81 186 LYS A C 1
ATOM 1461 O O . LYS A 1 186 ? 2.701 14.645 4.680 1.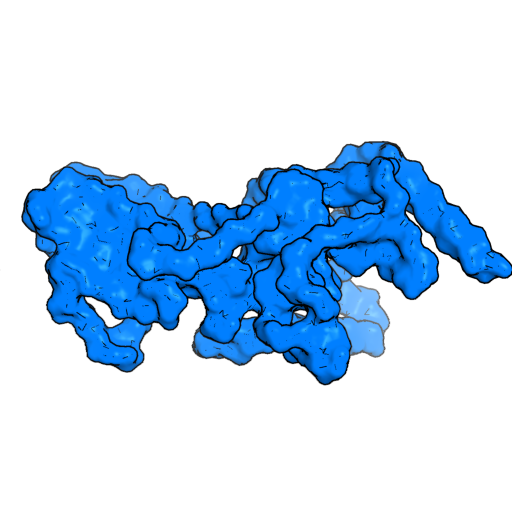00 85.81 186 LYS A O 1
ATOM 1466 N N . HIS A 1 187 ? 3.272 12.738 5.726 1.00 90.06 187 HIS A N 1
ATOM 1467 C CA . HIS A 1 187 ? 2.742 11.791 4.741 1.00 90.06 187 HIS A CA 1
ATOM 1468 C C . HIS A 1 187 ? 1.406 11.173 5.178 1.00 90.06 187 HIS A C 1
ATOM 1470 O O . HIS A 1 187 ? 0.878 10.301 4.499 1.00 90.06 187 HIS A O 1
ATOM 1476 N N . TRP A 1 188 ? 0.841 11.581 6.317 1.00 91.88 188 TRP A N 1
ATOM 1477 C CA . TRP A 1 188 ? -0.446 11.064 6.781 1.00 91.88 188 TRP A CA 1
ATOM 1478 C C . TRP A 1 188 ? -1.621 11.758 6.088 1.00 91.88 188 TRP A C 1
ATOM 1480 O O . TRP A 1 188 ? -1.532 12.890 5.605 1.00 91.88 188 TRP A O 1
ATOM 1490 N N . GLY A 1 189 ? -2.755 11.069 6.077 1.00 92.69 189 GLY A N 1
ATOM 1491 C CA . GLY A 1 189 ? -4.013 11.507 5.486 1.00 92.69 189 GLY A CA 1
ATOM 1492 C C . GLY A 1 189 ? -4.644 10.400 4.650 1.00 92.69 189 GLY A C 1
ATOM 1493 O O . GLY A 1 189 ? -3.961 9.476 4.206 1.00 92.69 189 GLY A O 1
ATOM 1494 N N . LEU A 1 190 ? -5.956 10.495 4.427 1.00 94.94 190 LEU A N 1
ATOM 1495 C CA . LEU A 1 190 ? -6.747 9.453 3.766 1.00 94.94 190 LEU A CA 1
ATOM 1496 C C . LEU A 1 190 ? -6.143 8.993 2.431 1.00 94.94 190 LEU A C 1
ATOM 1498 O O . LEU A 1 190 ? -6.036 7.790 2.194 1.00 94.94 190 LEU A O 1
ATOM 1502 N N . PHE A 1 191 ? -5.725 9.947 1.600 1.00 95.50 191 PHE A N 1
ATOM 1503 C CA . PHE A 1 191 ? -5.111 9.688 0.299 1.00 95.50 191 PHE A CA 1
ATOM 1504 C C . PHE A 1 191 ? -3.597 9.851 0.287 1.00 95.50 191 PHE A C 1
ATOM 1506 O O . PHE A 1 191 ? -2.993 9.565 -0.724 1.00 95.50 191 PHE A O 1
ATOM 1513 N N . ASN A 1 192 ? -2.975 10.268 1.388 1.00 95.38 192 ASN A N 1
ATOM 1514 C CA . ASN A 1 192 ? -1.535 10.535 1.432 1.00 95.38 192 ASN A CA 1
ATOM 1515 C C . ASN A 1 192 ? -0.747 9.342 1.977 1.00 95.38 192 ASN A C 1
ATOM 1517 O O . ASN A 1 192 ? 0.350 9.052 1.514 1.00 95.38 192 ASN A O 1
ATOM 1521 N N . TYR A 1 193 ? -1.314 8.655 2.974 1.00 94.69 193 TYR A N 1
ATOM 1522 C CA . TYR A 1 193 ? -0.627 7.587 3.690 1.00 94.69 193 TYR A CA 1
ATOM 1523 C C . TYR A 1 193 ? -0.226 6.458 2.741 1.00 94.69 193 TYR A C 1
ATOM 1525 O O . TYR A 1 193 ? -1.093 5.825 2.134 1.00 94.69 193 TYR A O 1
ATOM 1533 N N . GLY A 1 194 ? 1.084 6.226 2.658 1.00 94.12 194 GLY A N 1
ATOM 1534 C CA . GLY A 1 194 ? 1.718 5.278 1.746 1.00 94.12 194 GLY A CA 1
ATOM 1535 C C . GLY A 1 194 ? 2.625 5.940 0.710 1.00 94.12 194 GLY A C 1
ATOM 1536 O O . GLY A 1 194 ? 3.561 5.290 0.260 1.00 94.12 194 GLY A O 1
ATOM 1537 N N . ASP A 1 195 ? 2.444 7.227 0.405 1.00 95.75 195 ASP A N 1
ATOM 1538 C CA . ASP A 1 195 ? 3.240 7.916 -0.618 1.00 95.75 195 ASP A CA 1
ATOM 1539 C C . ASP A 1 195 ? 4.170 9.007 -0.073 1.00 95.75 195 ASP A C 1
ATOM 1541 O O . ASP A 1 195 ? 4.081 9.452 1.079 1.00 95.75 195 ASP A O 1
ATOM 1545 N N . LEU A 1 196 ? 5.104 9.430 -0.922 1.00 93.50 196 LEU A N 1
ATOM 1546 C CA . LEU A 1 196 ? 6.164 10.368 -0.599 1.00 93.50 196 LEU A CA 1
ATOM 1547 C C . LEU A 1 196 ? 5.884 11.740 -1.207 1.00 93.50 196 LEU A C 1
ATOM 1549 O O . LEU A 1 196 ? 5.851 11.923 -2.419 1.00 93.50 196 LEU A O 1
ATOM 1553 N N . ARG A 1 197 ? 5.780 12.753 -0.346 1.00 90.94 197 ARG A N 1
ATOM 1554 C CA . ARG A 1 197 ? 5.757 14.148 -0.781 1.00 90.94 197 ARG A CA 1
ATOM 1555 C C . ARG A 1 197 ? 7.112 14.513 -1.385 1.00 90.94 197 ARG A C 1
ATOM 1557 O O . ARG A 1 197 ? 8.142 14.377 -0.721 1.00 90.94 197 ARG A O 1
ATOM 1564 N N . THR A 1 198 ? 7.104 15.011 -2.612 1.00 88.50 198 THR A N 1
ATOM 1565 C CA . THR A 1 198 ? 8.298 15.395 -3.367 1.00 88.50 198 THR A CA 1
ATOM 1566 C C . THR A 1 198 ? 8.444 16.914 -3.413 1.00 88.50 198 THR A C 1
ATOM 1568 O O . THR A 1 198 ? 7.467 17.661 -3.343 1.00 88.50 198 THR A O 1
ATOM 1571 N N . ASN A 1 199 ? 9.686 17.397 -3.494 1.00 86.31 199 ASN A N 1
ATOM 1572 C CA . ASN A 1 199 ? 9.945 18.822 -3.678 1.00 86.31 199 ASN A CA 1
ATOM 1573 C C . ASN A 1 199 ? 10.004 19.136 -5.178 1.00 86.31 199 ASN A C 1
ATOM 1575 O O . ASN A 1 199 ? 11.034 18.920 -5.816 1.00 86.31 199 ASN A O 1
ATOM 1579 N N . PHE A 1 200 ? 8.893 19.612 -5.738 1.00 85.69 200 PHE A N 1
ATOM 1580 C CA . PHE A 1 200 ? 8.765 19.961 -7.152 1.00 85.69 200 PHE A CA 1
ATOM 1581 C C . PHE A 1 200 ? 8.004 21.285 -7.298 1.00 85.69 200 PHE A C 1
ATOM 1583 O O . PHE A 1 200 ? 6.965 21.477 -6.669 1.00 85.69 200 PHE A O 1
ATOM 1590 N N . SER A 1 201 ? 8.530 22.231 -8.082 1.00 81.19 201 SER A N 1
ATOM 1591 C CA . SER A 1 201 ? 7.934 23.567 -8.225 1.00 81.19 201 SER A CA 1
ATOM 1592 C C . SER A 1 201 ? 8.397 24.312 -9.488 1.00 81.19 201 SER A C 1
ATOM 1594 O O . SER A 1 201 ? 9.266 23.839 -10.217 1.00 81.19 201 SER A O 1
ATOM 1596 N N . SER A 1 202 ? 7.805 25.496 -9.708 1.00 71.25 202 SER A N 1
ATOM 1597 C CA . SER A 1 202 ? 8.117 26.538 -10.711 1.00 71.25 202 SER A CA 1
ATOM 1598 C C . SER A 1 202 ? 9.588 26.602 -11.191 1.00 71.25 202 SER A C 1
ATOM 1600 O O . SER A 1 202 ? 10.493 26.420 -10.373 1.00 71.25 202 SER A O 1
ATOM 1602 N N . PRO A 1 203 ? 9.855 26.916 -12.483 1.00 77.25 203 PRO A N 1
ATOM 1603 C CA . PRO A 1 203 ? 8.912 27.414 -13.504 1.00 77.25 203 PRO A CA 1
ATOM 1604 C C . PRO A 1 203 ? 8.137 26.329 -14.260 1.00 77.25 203 PRO A C 1
ATOM 1606 O O . PRO A 1 203 ? 7.334 26.640 -15.133 1.00 77.25 203 PRO A O 1
ATOM 1609 N N . TRP A 1 204 ? 8.350 25.058 -13.926 1.00 73.81 204 TRP A N 1
ATOM 1610 C CA . TRP A 1 204 ? 7.880 23.925 -14.730 1.00 73.81 204 TRP A CA 1
ATOM 1611 C C . TRP A 1 204 ? 6.561 23.310 -14.247 1.00 73.81 204 TRP A C 1
ATOM 1613 O O . TRP A 1 204 ? 6.127 22.297 -14.797 1.00 73.81 204 TRP A O 1
ATOM 1623 N N . ALA A 1 205 ? 5.955 23.881 -13.202 1.00 88.00 205 ALA A N 1
ATOM 1624 C CA . ALA A 1 205 ? 4.875 23.243 -12.464 1.00 88.00 205 ALA A CA 1
ATOM 1625 C C . ALA A 1 205 ? 3.920 24.257 -11.811 1.00 88.00 205 ALA A C 1
ATOM 1627 O O . ALA A 1 205 ? 4.351 25.313 -11.338 1.00 88.00 205 ALA A O 1
ATOM 1628 N N . GLN A 1 206 ? 2.637 23.908 -11.740 1.00 91.69 206 GLN A N 1
ATOM 1629 C CA . GLN A 1 206 ? 1.617 24.621 -10.970 1.00 91.69 206 GLN A CA 1
ATOM 1630 C C . GLN A 1 206 ? 1.928 24.573 -9.465 1.00 91.69 206 GLN A C 1
ATOM 1632 O O . GLN A 1 206 ? 2.649 23.698 -8.986 1.00 91.69 206 GLN A O 1
ATOM 1637 N N . SER A 1 207 ? 1.370 25.503 -8.692 1.00 90.44 207 SER A N 1
ATOM 1638 C CA . SER A 1 207 ? 1.528 25.494 -7.232 1.00 90.44 207 SER A CA 1
ATOM 1639 C C . SER A 1 207 ? 0.691 24.386 -6.580 1.00 90.44 207 SER A C 1
ATOM 1641 O O . SER A 1 207 ? -0.477 24.203 -6.928 1.00 90.44 207 SER A O 1
ATOM 1643 N N . GLY A 1 208 ? 1.267 23.685 -5.603 1.00 90.81 208 GLY A N 1
ATOM 1644 C CA . GLY A 1 208 ? 0.569 22.724 -4.750 1.00 90.81 208 GLY A CA 1
ATOM 1645 C C . GLY A 1 208 ? 1.492 21.645 -4.193 1.00 90.81 208 GLY A C 1
ATOM 1646 O O . GLY A 1 208 ? 2.715 21.787 -4.232 1.00 90.81 208 GLY A O 1
ATOM 1647 N N . ASP A 1 209 ? 0.894 20.584 -3.650 1.00 92.44 209 ASP A N 1
ATOM 1648 C CA . ASP A 1 209 ? 1.635 19.458 -3.088 1.00 92.44 209 ASP A CA 1
ATOM 1649 C C . ASP A 1 209 ? 1.953 18.437 -4.171 1.00 92.44 209 ASP A C 1
ATOM 1651 O O . ASP A 1 209 ? 1.057 17.991 -4.882 1.00 92.44 209 ASP A O 1
ATOM 1655 N N . TYR A 1 210 ? 3.217 18.047 -4.277 1.00 94.56 210 TYR A N 1
ATOM 1656 C CA . TYR A 1 210 ? 3.654 17.034 -5.226 1.00 94.56 210 TYR A CA 1
ATOM 1657 C C . TYR A 1 210 ? 3.944 15.720 -4.526 1.00 94.56 210 TYR A C 1
ATOM 1659 O O . TYR A 1 210 ? 4.492 15.691 -3.424 1.00 94.56 210 TYR A O 1
ATOM 1667 N N . TRP A 1 211 ? 3.565 14.646 -5.197 1.00 95.56 211 TRP A N 1
ATOM 1668 C CA . TRP A 1 211 ? 3.552 13.285 -4.684 1.00 95.56 211 TRP A CA 1
ATOM 1669 C C . TRP A 1 211 ? 4.327 12.370 -5.633 1.00 95.56 211 TRP A C 1
ATOM 1671 O O . TRP A 1 211 ? 4.540 12.704 -6.807 1.00 95.56 211 TRP A O 1
ATOM 1681 N N . ASN A 1 212 ? 4.880 11.292 -5.091 1.00 95.12 212 ASN A N 1
ATOM 1682 C CA . ASN A 1 212 ? 5.854 10.447 -5.770 1.00 95.12 212 ASN A CA 1
ATOM 1683 C C . ASN A 1 212 ? 5.188 9.470 -6.731 1.00 95.12 212 ASN A C 1
ATOM 1685 O O . ASN A 1 212 ? 5.859 9.013 -7.649 1.00 95.12 212 ASN A O 1
ATOM 1689 N N . ASN A 1 213 ? 3.899 9.184 -6.571 1.00 95.56 213 ASN A N 1
ATOM 1690 C CA . ASN A 1 213 ? 3.102 8.459 -7.556 1.00 95.56 213 ASN A CA 1
ATOM 1691 C C . ASN A 1 213 ? 3.797 7.202 -8.112 1.00 95.56 213 ASN A C 1
ATOM 1693 O O . ASN A 1 213 ? 3.969 7.038 -9.322 1.00 95.56 213 ASN A O 1
ATOM 1697 N N . ASN A 1 214 ? 4.279 6.350 -7.209 1.00 95.56 214 ASN A N 1
ATOM 1698 C CA . ASN A 1 214 ? 5.007 5.123 -7.535 1.00 95.56 214 ASN A CA 1
ATOM 1699 C C . ASN A 1 214 ? 6.251 5.276 -8.447 1.00 95.56 214 ASN A C 1
ATOM 1701 O O . ASN A 1 214 ? 6.576 4.389 -9.244 1.00 95.56 214 ASN A O 1
ATOM 1705 N N . ALA A 1 215 ? 7.003 6.373 -8.331 1.00 92.19 215 ALA A N 1
ATOM 1706 C CA . ALA A 1 215 ? 8.279 6.486 -9.034 1.00 92.19 215 ALA A CA 1
ATOM 1707 C C . ALA A 1 215 ? 9.212 5.312 -8.708 1.00 92.19 215 ALA A C 1
ATOM 1709 O O . ALA A 1 215 ? 9.421 4.980 -7.540 1.00 92.19 215 ALA A O 1
ATOM 1710 N N . TYR A 1 216 ? 9.797 4.725 -9.755 1.00 91.75 216 TYR A N 1
ATOM 1711 C CA . TYR A 1 216 ? 10.737 3.601 -9.669 1.00 91.75 216 TYR A CA 1
ATOM 1712 C C . TYR A 1 216 ? 10.187 2.347 -8.966 1.00 91.75 216 TYR A C 1
ATOM 1714 O O . TYR A 1 216 ? 10.966 1.548 -8.441 1.00 91.75 216 TYR A O 1
ATOM 1722 N N . ASP A 1 217 ? 8.863 2.154 -9.002 1.00 95.38 217 ASP A N 1
ATOM 1723 C CA . ASP A 1 217 ? 8.165 1.035 -8.360 1.00 95.38 217 ASP A CA 1
ATOM 1724 C C . ASP A 1 217 ? 8.503 0.958 -6.857 1.00 95.38 217 ASP A C 1
ATOM 1726 O O . ASP A 1 217 ? 9.073 -0.014 -6.359 1.00 95.38 217 ASP A O 1
ATOM 1730 N N . LEU A 1 218 ? 8.212 2.039 -6.127 1.00 95.81 218 LEU A N 1
ATOM 1731 C CA . LEU A 1 218 ? 8.541 2.194 -4.705 1.00 95.81 218 LEU A CA 1
ATOM 1732 C C . LEU A 1 218 ? 8.101 0.992 -3.835 1.00 95.81 218 LEU A C 1
ATOM 1734 O O . LEU A 1 218 ? 8.928 0.511 -3.056 1.00 95.81 218 LEU A O 1
ATOM 1738 N N . PRO A 1 219 ? 6.875 0.437 -3.965 1.00 97.06 219 PRO A N 1
ATOM 1739 C CA . PRO A 1 219 ? 6.474 -0.764 -3.241 1.00 97.06 219 PRO A CA 1
ATOM 1740 C C . PRO A 1 219 ? 7.383 -1.957 -3.542 1.00 97.06 219 PRO A C 1
ATOM 1742 O O . PRO A 1 219 ? 7.708 -2.708 -2.626 1.00 97.06 219 PRO A O 1
ATOM 1745 N N . TYR A 1 220 ? 7.836 -2.128 -4.790 1.00 96.56 220 TYR A N 1
ATOM 1746 C CA . TYR A 1 220 ? 8.781 -3.190 -5.137 1.00 96.56 220 TYR A CA 1
ATOM 1747 C C . TYR A 1 220 ? 10.101 -3.034 -4.378 1.00 96.56 220 TYR A C 1
ATOM 1749 O O . TYR A 1 220 ? 10.569 -3.997 -3.773 1.00 96.56 220 TYR A O 1
ATOM 1757 N N . GLN A 1 221 ? 10.677 -1.827 -4.356 1.00 95.00 221 GLN A N 1
ATOM 1758 C CA . GLN A 1 221 ? 11.938 -1.559 -3.648 1.00 95.00 221 GLN A CA 1
ATOM 1759 C C . GLN A 1 221 ? 11.824 -1.868 -2.148 1.00 95.00 221 GLN A C 1
ATOM 1761 O O . GLN A 1 221 ? 12.697 -2.519 -1.573 1.00 95.00 221 GLN A O 1
ATOM 1766 N N . LEU A 1 222 ? 10.721 -1.446 -1.524 1.00 95.50 222 LEU A N 1
ATOM 1767 C CA . LEU A 1 222 ? 10.459 -1.652 -0.098 1.00 95.50 222 LEU A CA 1
ATOM 1768 C C . LEU A 1 222 ? 10.237 -3.132 0.239 1.00 95.50 222 LEU A C 1
ATOM 1770 O O . LEU A 1 222 ? 10.826 -3.649 1.187 1.00 95.50 222 LEU A O 1
ATOM 1774 N N . LEU A 1 223 ? 9.436 -3.845 -0.554 1.00 95.50 223 LEU A N 1
ATOM 1775 C CA . LEU A 1 223 ? 9.157 -5.264 -0.322 1.00 95.50 223 LEU A CA 1
ATOM 1776 C C . LEU A 1 223 ? 10.376 -6.155 -0.610 1.00 95.50 223 LEU A C 1
ATOM 1778 O O . LEU A 1 223 ? 10.585 -7.145 0.090 1.00 95.50 223 LEU A O 1
ATOM 1782 N N . VAL A 1 224 ? 11.227 -5.799 -1.578 1.00 94.94 224 VAL A N 1
ATOM 1783 C CA . VAL A 1 224 ? 12.522 -6.475 -1.778 1.00 94.94 224 VAL A CA 1
ATOM 1784 C C . VAL A 1 224 ? 13.446 -6.232 -0.585 1.00 94.94 224 VAL A C 1
ATOM 1786 O O . VAL A 1 224 ? 14.050 -7.184 -0.089 1.00 94.94 224 VAL A O 1
ATOM 1789 N N . ALA A 1 225 ? 13.518 -5.002 -0.068 1.00 93.19 225 ALA A N 1
ATOM 1790 C CA . ALA A 1 225 ? 14.292 -4.715 1.138 1.00 93.19 225 ALA A CA 1
ATOM 1791 C C . ALA A 1 225 ? 13.797 -5.536 2.343 1.00 93.19 225 ALA A C 1
ATOM 1793 O O . ALA A 1 225 ? 14.622 -6.103 3.061 1.00 93.19 225 ALA A O 1
ATOM 1794 N N . TYR A 1 226 ? 12.478 -5.696 2.517 1.00 93.81 226 TYR A N 1
ATOM 1795 C CA . TYR A 1 226 ? 11.906 -6.613 3.513 1.00 93.81 226 TYR A CA 1
ATOM 1796 C C . TYR A 1 226 ? 12.396 -8.054 3.322 1.00 93.81 226 TYR A C 1
ATOM 1798 O O . TYR A 1 226 ? 12.890 -8.656 4.273 1.00 93.81 226 TYR A O 1
ATOM 1806 N N . LEU A 1 227 ? 12.337 -8.600 2.102 1.00 93.88 227 LEU A N 1
ATOM 1807 C CA . LEU A 1 227 ? 12.811 -9.962 1.831 1.00 93.88 227 LEU A CA 1
ATOM 1808 C C . LEU A 1 227 ? 14.291 -10.158 2.174 1.00 93.88 227 LEU A C 1
ATOM 1810 O O . LEU A 1 227 ? 14.672 -11.211 2.680 1.00 93.88 227 LEU A O 1
ATOM 1814 N N . GLN A 1 228 ? 15.132 -9.158 1.918 1.00 91.44 228 GLN A N 1
ATOM 1815 C CA . GLN A 1 228 ? 16.569 -9.261 2.175 1.00 91.44 228 GLN A CA 1
ATOM 1816 C C . GLN A 1 228 ? 16.957 -9.061 3.650 1.00 91.44 228 GLN A C 1
ATOM 1818 O O . GLN A 1 228 ? 18.029 -9.522 4.049 1.00 91.44 228 GLN A O 1
ATOM 1823 N N . THR A 1 229 ? 16.141 -8.346 4.431 1.00 88.81 229 THR A N 1
ATOM 1824 C CA . THR A 1 229 ? 16.448 -7.944 5.820 1.00 88.81 229 THR A CA 1
ATOM 1825 C C . THR A 1 229 ? 15.682 -8.745 6.866 1.00 88.81 229 THR A C 1
ATOM 1827 O O . THR A 1 229 ? 16.210 -9.006 7.944 1.00 88.81 229 THR A O 1
ATOM 1830 N N . GLY A 1 230 ? 14.429 -9.096 6.577 1.00 89.06 230 GLY A N 1
ATOM 1831 C CA . GLY A 1 230 ? 13.448 -9.510 7.576 1.00 89.06 230 GLY A CA 1
ATOM 1832 C C . GLY A 1 230 ? 12.953 -8.377 8.491 1.00 89.06 230 GLY A C 1
ATOM 1833 O O . GLY A 1 230 ? 12.205 -8.660 9.424 1.00 89.06 230 GLY A O 1
ATOM 1834 N N . ASP A 1 231 ? 13.339 -7.116 8.259 1.00 89.00 231 ASP A N 1
ATOM 1835 C CA . ASP A 1 231 ? 12.924 -5.980 9.092 1.00 89.00 231 ASP A CA 1
ATOM 1836 C C . ASP A 1 231 ? 11.478 -5.580 8.766 1.00 89.00 231 ASP A C 1
ATOM 1838 O O . ASP A 1 231 ? 11.148 -5.175 7.647 1.00 89.00 231 ASP A O 1
ATOM 1842 N N . SER A 1 232 ? 10.600 -5.691 9.766 1.00 88.06 232 SER A N 1
ATOM 1843 C CA . SER A 1 232 ? 9.168 -5.412 9.637 1.00 88.06 232 SER A CA 1
ATOM 1844 C C . SER A 1 232 ? 8.857 -3.969 9.246 1.00 88.06 232 SER A C 1
ATOM 1846 O O . SER A 1 232 ? 7.781 -3.720 8.704 1.00 88.06 232 SER A O 1
ATOM 1848 N N . SER A 1 233 ? 9.779 -3.031 9.466 1.00 88.00 233 SER A N 1
ATOM 1849 C CA . SER A 1 233 ? 9.602 -1.629 9.082 1.00 88.00 233 SER A CA 1
ATOM 1850 C C . SER A 1 233 ? 9.419 -1.494 7.570 1.00 88.00 233 SER A C 1
ATOM 1852 O O . SER A 1 233 ? 8.523 -0.781 7.125 1.00 88.00 233 SER A O 1
ATOM 1854 N N . PHE A 1 234 ? 10.197 -2.240 6.771 1.00 91.62 234 PHE A N 1
ATOM 1855 C CA . PHE A 1 234 ? 10.061 -2.262 5.308 1.00 91.62 234 PHE A CA 1
ATOM 1856 C C . PHE A 1 234 ? 8.730 -2.846 4.850 1.00 91.62 234 PHE A C 1
ATOM 1858 O O . PHE A 1 234 ? 8.144 -2.364 3.883 1.00 91.62 234 PHE A O 1
ATOM 1865 N N . LEU A 1 235 ? 8.244 -3.871 5.547 1.00 91.94 235 LEU A N 1
ATOM 1866 C CA . LEU A 1 235 ? 6.956 -4.482 5.251 1.00 91.94 235 LEU A CA 1
ATOM 1867 C C . LEU A 1 235 ? 5.804 -3.522 5.549 1.00 91.94 235 LEU A C 1
ATOM 1869 O O . LEU A 1 235 ? 4.891 -3.397 4.737 1.00 91.94 235 LEU A O 1
ATOM 1873 N N . GLU A 1 236 ? 5.865 -2.810 6.674 1.00 89.88 236 GLU A N 1
ATOM 1874 C CA . GLU A 1 236 ? 4.850 -1.830 7.055 1.00 89.88 236 GLU A CA 1
ATOM 1875 C C . GLU A 1 236 ? 4.746 -0.697 6.027 1.00 89.88 236 GLU A C 1
ATOM 1877 O O . GLU A 1 236 ? 3.658 -0.428 5.504 1.00 89.88 236 GLU A O 1
ATOM 1882 N N . ILE A 1 237 ? 5.871 -0.060 5.690 1.00 91.50 237 ILE A N 1
ATOM 1883 C CA . ILE A 1 237 ? 5.875 1.037 4.713 1.00 91.50 237 ILE A CA 1
ATOM 1884 C C . ILE A 1 237 ? 5.630 0.532 3.287 1.00 91.50 237 ILE A C 1
ATOM 1886 O O . ILE A 1 237 ? 4.952 1.205 2.514 1.00 91.50 237 ILE A O 1
ATOM 1890 N N . GLY A 1 238 ? 6.101 -0.671 2.947 1.00 94.94 238 GLY A N 1
ATOM 1891 C CA . GLY A 1 238 ? 5.872 -1.313 1.653 1.00 94.94 238 GLY A CA 1
ATOM 1892 C C . GLY A 1 238 ? 4.404 -1.663 1.424 1.00 94.94 238 GLY A C 1
ATOM 1893 O O . GLY A 1 238 ? 3.871 -1.389 0.352 1.00 94.94 238 GLY A O 1
ATOM 1894 N N . GLU A 1 239 ? 3.708 -2.192 2.433 1.00 95.06 239 GLU A N 1
ATOM 1895 C CA . GLU A 1 239 ? 2.266 -2.455 2.367 1.00 95.06 239 GLU A CA 1
ATOM 1896 C C . GLU A 1 239 ? 1.459 -1.154 2.245 1.00 95.06 239 GLU A C 1
ATOM 1898 O O . GLU A 1 239 ? 0.481 -1.095 1.487 1.00 95.06 239 GLU A O 1
ATOM 1903 N N . ALA A 1 240 ? 1.861 -0.102 2.968 1.00 95.12 240 ALA A N 1
ATOM 1904 C CA . ALA A 1 240 ? 1.237 1.212 2.860 1.00 95.12 240 ALA A CA 1
ATOM 1905 C C . ALA A 1 240 ? 1.418 1.799 1.449 1.00 95.12 240 ALA A C 1
ATOM 1907 O O . ALA A 1 240 ? 0.429 2.214 0.840 1.00 95.12 240 ALA A O 1
ATOM 1908 N N . ALA A 1 241 ? 2.639 1.763 0.906 1.00 97.12 241 ALA A N 1
ATOM 1909 C CA . ALA A 1 241 ? 2.957 2.213 -0.448 1.00 97.12 241 ALA A CA 1
ATOM 1910 C C . ALA A 1 241 ? 2.210 1.410 -1.516 1.00 97.12 241 ALA A C 1
ATOM 1912 O O . ALA A 1 241 ? 1.609 1.986 -2.419 1.00 97.12 241 ALA A O 1
ATOM 1913 N N . LEU A 1 242 ? 2.175 0.083 -1.383 1.00 98.00 242 LEU A N 1
ATOM 1914 C CA . LEU A 1 242 ? 1.439 -0.801 -2.284 1.00 98.00 242 LEU A CA 1
ATOM 1915 C C . LEU A 1 242 ? -0.057 -0.474 -2.296 1.00 98.00 242 LEU A C 1
ATOM 1917 O O . LEU A 1 242 ? -0.680 -0.406 -3.353 1.00 98.00 242 LEU A O 1
ATOM 1921 N N . THR A 1 243 ? -0.646 -0.277 -1.116 1.00 97.50 243 THR A N 1
ATOM 1922 C CA . THR A 1 243 ? -2.068 0.063 -0.996 1.00 97.50 243 THR A CA 1
ATOM 1923 C C . THR A 1 243 ? -2.351 1.426 -1.622 1.00 97.50 243 THR A C 1
ATOM 1925 O O . THR A 1 243 ? -3.311 1.556 -2.377 1.00 97.50 243 THR A O 1
ATOM 1928 N N . HIS A 1 244 ? -1.499 2.420 -1.359 1.00 97.94 244 HIS A N 1
ATOM 1929 C CA . HIS A 1 244 ? -1.608 3.741 -1.967 1.00 97.94 244 HIS A CA 1
ATOM 1930 C C . HIS A 1 244 ? -1.516 3.677 -3.495 1.00 97.94 244 HIS A C 1
ATOM 1932 O O . HIS A 1 244 ? -2.385 4.229 -4.168 1.00 97.94 244 HIS A O 1
ATOM 1938 N N . PHE A 1 245 ? -0.531 2.953 -4.036 1.00 98.06 245 PHE A N 1
ATOM 1939 C CA . PHE A 1 245 ? -0.327 2.832 -5.478 1.00 98.06 245 PHE A CA 1
ATOM 1940 C C . PHE A 1 245 ? -1.603 2.342 -6.183 1.00 98.06 245 PHE A C 1
ATOM 1942 O O . PHE A 1 245 ? -2.068 2.937 -7.152 1.00 98.06 245 PHE A O 1
ATOM 1949 N N . LYS A 1 246 ? -2.238 1.299 -5.644 1.00 97.50 246 LYS A N 1
ATOM 1950 C CA . LYS A 1 246 ? -3.481 0.741 -6.200 1.00 97.50 246 LYS A CA 1
ATOM 1951 C C . LYS A 1 246 ? -4.675 1.674 -6.085 1.00 97.50 246 LYS A C 1
ATOM 1953 O O . LYS A 1 246 ? -5.503 1.738 -6.990 1.00 97.50 246 LYS A O 1
ATOM 1958 N N . ASP A 1 247 ? -4.791 2.335 -4.941 1.00 97.38 247 ASP A N 1
ATOM 1959 C CA . ASP A 1 247 ? -5.959 3.134 -4.599 1.00 97.38 247 ASP A CA 1
ATOM 1960 C C . ASP A 1 247 ? -5.944 4.495 -5.310 1.00 97.38 247 ASP A C 1
ATOM 1962 O O . ASP A 1 247 ? -6.972 4.958 -5.801 1.00 97.38 247 ASP A O 1
ATOM 1966 N N . VAL A 1 248 ? -4.792 5.162 -5.335 1.00 97.00 248 VAL A N 1
ATOM 1967 C CA . VAL A 1 248 ? -4.690 6.592 -5.646 1.00 97.00 248 VAL A CA 1
ATOM 1968 C C . VAL A 1 248 ? -3.950 6.834 -6.955 1.00 97.00 248 VAL A C 1
ATOM 1970 O O . VAL A 1 248 ? -4.485 7.518 -7.831 1.00 97.00 248 VAL A O 1
ATOM 1973 N N . ASP A 1 249 ? -2.759 6.258 -7.096 1.00 97.06 249 ASP A N 1
ATOM 1974 C CA . ASP A 1 249 ? -1.846 6.498 -8.224 1.00 97.06 249 ASP A CA 1
ATOM 1975 C C . ASP A 1 249 ? -2.258 5.781 -9.506 1.00 97.06 249 ASP A C 1
ATOM 1977 O O . ASP A 1 249 ? -1.860 6.177 -10.602 1.00 97.06 249 ASP A O 1
ATOM 1981 N N . LEU A 1 250 ? -3.052 4.721 -9.378 1.00 97.06 250 LEU A N 1
ATOM 1982 C CA . LEU A 1 250 ? -3.725 4.082 -10.492 1.00 97.06 250 LEU A CA 1
ATOM 1983 C C . LEU A 1 250 ? -5.144 4.633 -10.643 1.00 97.06 250 LEU A C 1
ATOM 1985 O O . LEU A 1 250 ? -5.883 4.846 -9.681 1.00 97.06 250 LEU A O 1
ATOM 1989 N N . VAL A 1 251 ? -5.557 4.831 -11.889 1.00 96.25 251 VAL A N 1
ATOM 1990 C CA . VAL A 1 251 ? -6.935 5.158 -12.240 1.00 96.25 251 VAL A CA 1
ATOM 1991 C C . VAL A 1 251 ? -7.767 3.887 -12.155 1.00 96.25 251 VAL A C 1
ATOM 1993 O O . VAL A 1 251 ? -7.579 2.943 -12.920 1.00 96.25 251 VAL A O 1
ATOM 1996 N N . ASN A 1 252 ? -8.711 3.852 -11.226 1.00 94.44 252 ASN A N 1
ATOM 1997 C CA . ASN A 1 252 ? -9.603 2.718 -11.038 1.00 94.44 252 ASN A CA 1
ATOM 1998 C C . ASN A 1 252 ? -10.859 2.828 -11.927 1.00 94.44 252 ASN A C 1
ATOM 2000 O O . ASN A 1 252 ? -11.443 3.910 -12.020 1.00 94.44 252 ASN A O 1
ATOM 2004 N N . PRO A 1 253 ? -11.321 1.725 -12.554 1.00 92.31 253 PRO A N 1
ATOM 2005 C CA . PRO A 1 253 ? -10.779 0.360 -12.493 1.00 92.31 253 PRO A CA 1
ATOM 2006 C C . PRO A 1 253 ? -9.787 0.031 -13.630 1.00 92.31 253 PRO A C 1
ATOM 2008 O O . PRO A 1 253 ? -9.488 -1.139 -13.871 1.00 92.31 253 PRO A O 1
ATOM 2011 N N . THR A 1 254 ? -9.334 1.016 -14.410 1.00 92.25 254 THR A N 1
ATOM 2012 C CA . THR A 1 254 ? -8.545 0.762 -15.628 1.00 92.25 254 THR A CA 1
ATOM 2013 C C . THR A 1 254 ? -7.099 0.361 -15.333 1.00 92.25 254 THR A C 1
ATOM 2015 O O . THR A 1 254 ? -6.470 -0.256 -16.186 1.00 92.25 254 THR A O 1
ATOM 2018 N N . ALA A 1 255 ? -6.566 0.668 -14.151 1.00 95.12 255 ALA A N 1
ATOM 2019 C CA . ALA A 1 255 ? -5.150 0.533 -13.807 1.00 95.12 255 ALA A CA 1
ATOM 2020 C C . ALA A 1 255 ? -4.221 1.407 -14.675 1.00 95.12 255 ALA A C 1
ATOM 2022 O O . ALA A 1 255 ? -3.060 1.059 -14.881 1.00 95.12 255 ALA A O 1
ATOM 2023 N N . ASN A 1 256 ? -4.724 2.510 -15.247 1.00 94.50 256 ASN A N 1
ATOM 2024 C CA . ASN A 1 256 ? -3.854 3.499 -15.893 1.00 94.50 256 ASN A CA 1
ATOM 2025 C C . ASN A 1 256 ? -3.015 4.205 -14.831 1.00 94.50 256 ASN A C 1
ATOM 2027 O O . ASN A 1 256 ? -3.552 4.615 -13.806 1.00 94.50 256 ASN A O 1
ATOM 2031 N N . ALA A 1 257 ? -1.720 4.378 -15.079 1.00 94.25 257 ALA A N 1
ATOM 2032 C CA . ALA A 1 257 ? -0.875 5.154 -14.183 1.00 94.25 257 ALA A CA 1
ATOM 2033 C C . ALA A 1 257 ? -1.252 6.639 -14.228 1.00 94.25 257 ALA A C 1
ATOM 2035 O O . ALA A 1 257 ? -1.684 7.157 -15.260 1.00 94.25 257 ALA A O 1
ATOM 2036 N N . ARG A 1 258 ? -1.072 7.340 -13.114 1.00 94.12 258 ARG A N 1
ATOM 2037 C CA . ARG A 1 258 ? -1.143 8.801 -13.058 1.00 94.12 258 ARG A CA 1
ATOM 2038 C C . ARG A 1 258 ? 0.241 9.419 -13.275 1.00 94.12 258 ARG A C 1
ATOM 2040 O O . ARG A 1 258 ? 1.251 8.732 -13.134 1.00 94.12 258 ARG A O 1
ATOM 2047 N N . PRO A 1 259 ? 0.317 10.714 -13.628 1.00 91.38 259 PRO A N 1
ATOM 2048 C CA . PRO A 1 259 ? 1.597 11.380 -13.827 1.00 91.38 259 PRO A CA 1
ATOM 2049 C C . PRO A 1 259 ? 2.483 11.345 -12.581 1.00 91.38 259 PRO A C 1
ATOM 2051 O O . PRO A 1 259 ? 2.002 11.601 -11.482 1.00 91.38 259 PRO A O 1
ATOM 2054 N N . PHE A 1 260 ? 3.781 11.117 -12.769 1.00 90.12 260 PHE A N 1
ATOM 2055 C CA . PHE A 1 260 ? 4.807 11.332 -11.749 1.00 90.12 260 PHE A CA 1
ATOM 2056 C C . PHE A 1 260 ? 5.716 12.526 -12.122 1.00 90.12 260 PHE A C 1
ATOM 2058 O O . PHE A 1 260 ? 6.195 12.581 -13.265 1.00 90.12 260 PHE A O 1
ATOM 2065 N N . PRO A 1 261 ? 6.010 13.449 -11.177 1.00 93.00 261 PRO A N 1
ATOM 2066 C CA . PRO A 1 261 ? 5.329 13.629 -9.887 1.00 93.00 261 PRO A CA 1
ATOM 2067 C C . PRO A 1 261 ? 3.876 14.084 -10.064 1.00 93.00 261 PRO A C 1
ATOM 2069 O O . PRO A 1 261 ? 3.563 14.819 -11.001 1.00 93.00 261 PRO A O 1
ATOM 2072 N N . GLY A 1 262 ? 2.994 13.652 -9.164 1.00 93.94 262 GLY A N 1
ATOM 2073 C CA . GLY A 1 262 ? 1.569 13.977 -9.209 1.00 93.94 262 GLY A CA 1
ATOM 2074 C C . GLY A 1 262 ? 1.245 15.222 -8.396 1.00 93.94 262 GLY A C 1
ATOM 2075 O O . GLY A 1 262 ? 1.515 15.265 -7.196 1.00 93.94 262 GLY A O 1
ATOM 2076 N N . LEU A 1 263 ? 0.627 16.235 -9.009 1.00 94.19 263 LEU A N 1
ATOM 2077 C CA . LEU A 1 263 ? 0.106 17.383 -8.265 1.00 94.19 263 LEU A CA 1
ATOM 2078 C C . LEU A 1 263 ? -1.170 16.965 -7.523 1.00 94.19 263 LEU A C 1
ATOM 2080 O O . LEU A 1 263 ? -2.174 16.602 -8.138 1.00 94.19 263 LEU A O 1
ATOM 2084 N N . ASN A 1 264 ? -1.150 17.048 -6.195 1.00 93.50 264 ASN A N 1
ATOM 2085 C CA . ASN A 1 264 ? -2.188 16.535 -5.301 1.00 93.50 264 ASN A CA 1
ATOM 2086 C C . ASN A 1 264 ? -2.586 15.096 -5.671 1.00 93.50 264 ASN A C 1
ATOM 2088 O O . ASN A 1 264 ? -3.777 14.797 -5.781 1.00 93.50 264 ASN A O 1
ATOM 2092 N N . HIS A 1 265 ? -1.581 14.251 -5.930 1.00 94.69 265 HIS A N 1
ATOM 2093 C CA . HIS A 1 265 ? -1.671 12.875 -6.438 1.00 94.69 265 HIS A CA 1
ATOM 2094 C C . HIS A 1 265 ? -2.174 12.743 -7.872 1.00 94.69 265 HIS A C 1
ATOM 2096 O O . HIS A 1 265 ? -1.619 11.995 -8.661 1.00 94.69 265 HIS A O 1
ATOM 2102 N N . ILE A 1 266 ? -3.222 13.462 -8.261 1.00 94.81 266 ILE A N 1
ATOM 2103 C CA . ILE A 1 266 ? -3.951 13.106 -9.486 1.00 94.81 266 ILE A CA 1
ATOM 2104 C C . ILE A 1 266 ? -3.702 14.009 -10.686 1.00 94.81 266 ILE A C 1
ATOM 2106 O O . ILE A 1 266 ? -4.107 13.665 -11.799 1.00 94.81 266 ILE A O 1
ATOM 2110 N N . LYS A 1 267 ? -3.132 15.195 -10.466 1.00 93.50 267 LYS A N 1
ATOM 2111 C CA . LYS A 1 267 ? -3.125 16.261 -11.467 1.00 93.50 267 LYS A CA 1
ATOM 2112 C C . LYS A 1 267 ? -1.805 16.315 -12.217 1.00 93.50 267 LYS A C 1
ATOM 2114 O O . LYS A 1 267 ? -0.739 16.108 -11.637 1.00 93.50 267 LYS A O 1
ATOM 2119 N N . ASN A 1 268 ? -1.876 16.655 -13.500 1.00 91.94 268 ASN A N 1
ATOM 2120 C CA . ASN A 1 268 ? -0.690 16.940 -14.287 1.00 91.94 268 ASN A CA 1
ATOM 2121 C C . ASN A 1 268 ? -0.003 18.211 -13.745 1.00 91.94 268 ASN A C 1
ATOM 2123 O O . ASN A 1 268 ? -0.676 19.229 -13.538 1.00 91.94 268 ASN A O 1
ATOM 2127 N N . PRO A 1 269 ? 1.327 18.192 -13.546 1.00 91.94 269 PRO A N 1
ATOM 2128 C CA . PRO A 1 269 ? 2.058 19.352 -13.050 1.00 91.94 269 PRO A CA 1
ATOM 2129 C C . PRO A 1 269 ? 1.935 20.614 -13.910 1.00 91.94 269 PRO A C 1
ATOM 2131 O O . PRO A 1 269 ? 2.072 21.713 -13.383 1.00 91.94 269 PRO A O 1
ATOM 2134 N N . ARG A 1 270 ? 1.704 20.494 -15.223 1.00 90.56 270 ARG A N 1
ATOM 2135 C CA . ARG A 1 270 ? 1.710 21.635 -16.153 1.00 90.56 270 ARG A CA 1
ATOM 2136 C C . ARG A 1 270 ? 0.399 22.414 -16.146 1.00 90.56 270 ARG A C 1
ATOM 2138 O O . ARG A 1 270 ? 0.424 23.643 -16.093 1.00 90.56 270 ARG A O 1
ATOM 2145 N N . ASP A 1 271 ? -0.736 21.724 -16.201 1.00 92.00 271 ASP A N 1
ATOM 2146 C CA . ASP A 1 271 ? -2.052 22.357 -16.365 1.00 92.00 271 ASP A CA 1
ATOM 2147 C C . ASP A 1 271 ? -2.945 22.295 -15.115 1.00 92.00 271 ASP A C 1
ATOM 2149 O O . ASP A 1 271 ? -3.968 22.979 -15.054 1.00 92.00 271 ASP A O 1
ATOM 2153 N N . GLY A 1 272 ? -2.552 21.515 -14.105 1.00 91.62 272 GLY A N 1
ATOM 2154 C CA . GLY A 1 272 ? -3.276 21.386 -12.848 1.00 91.62 272 GLY A CA 1
ATOM 2155 C C . GLY A 1 272 ? -4.603 20.632 -12.947 1.00 91.62 272 GLY A C 1
ATOM 2156 O O . GLY A 1 272 ? -5.454 20.793 -12.063 1.00 91.62 272 GLY A O 1
ATOM 2157 N N . LYS A 1 273 ? -4.806 19.814 -13.983 1.00 92.56 273 LYS A N 1
ATOM 2158 C CA . LYS A 1 273 ? -6.023 19.010 -14.175 1.00 92.56 273 LYS A CA 1
ATOM 2159 C C . LYS A 1 273 ? -5.774 17.534 -13.872 1.00 92.56 273 LYS A C 1
ATOM 2161 O O . LYS A 1 273 ? -4.647 17.078 -14.054 1.00 92.56 273 LYS A O 1
ATOM 2166 N N . PRO A 1 274 ? -6.787 16.774 -13.411 1.00 93.12 274 PRO A N 1
ATOM 2167 C CA . PRO A 1 274 ? -6.672 15.325 -13.274 1.00 93.12 274 PRO A CA 1
ATOM 2168 C C . PRO A 1 274 ? -6.265 14.685 -14.600 1.00 93.12 274 PRO A C 1
ATOM 2170 O O . PRO A 1 274 ? -6.876 14.975 -15.627 1.00 93.12 274 PRO A O 1
ATOM 2173 N N . HIS A 1 275 ? -5.244 13.836 -14.571 1.00 92.62 275 HIS A N 1
ATOM 2174 C CA . HIS A 1 275 ? -4.713 13.169 -15.756 1.00 92.62 275 HIS A CA 1
ATOM 2175 C C . HIS A 1 275 ? -4.501 11.678 -15.501 1.00 92.62 275 HIS A C 1
ATOM 2177 O O . HIS A 1 275 ? -4.243 11.244 -14.374 1.00 92.62 275 HIS A O 1
ATOM 2183 N N . GLU A 1 276 ? -4.568 10.924 -16.589 1.00 92.75 276 GLU A N 1
ATOM 2184 C CA . GLU A 1 276 ? -4.064 9.563 -16.702 1.00 92.75 276 GLU A CA 1
ATOM 2185 C C . GLU A 1 276 ? -2.935 9.531 -17.738 1.00 92.75 276 GLU A C 1
ATOM 2187 O O . GLU A 1 276 ? -2.827 10.430 -18.575 1.00 92.75 276 GLU A O 1
ATOM 2192 N N . ALA A 1 277 ? -2.045 8.551 -17.634 1.00 89.75 277 ALA A N 1
ATOM 2193 C CA . ALA A 1 277 ? -0.940 8.387 -18.561 1.00 89.75 277 ALA A CA 1
ATOM 2194 C C . ALA A 1 277 ? -1.460 7.972 -19.943 1.00 89.75 277 ALA A C 1
ATOM 2196 O O . ALA A 1 277 ? -2.173 6.979 -20.072 1.00 89.75 277 ALA A O 1
ATOM 2197 N N . GLU A 1 278 ? -1.069 8.720 -20.972 1.00 89.06 278 GLU A N 1
ATOM 2198 C CA . GLU A 1 278 ? -1.387 8.412 -22.373 1.00 89.06 278 GLU A CA 1
ATOM 2199 C C . GLU A 1 278 ? -0.372 7.441 -22.999 1.00 89.06 278 GLU A C 1
ATOM 2201 O O . GLU A 1 278 ? -0.613 6.889 -24.069 1.00 89.06 278 GLU A O 1
ATOM 2206 N N . ASP A 1 279 ? 0.757 7.211 -22.325 1.00 93.50 279 ASP A N 1
ATOM 2207 C CA . ASP A 1 279 ? 1.842 6.343 -22.768 1.00 93.50 279 ASP A CA 1
ATOM 2208 C C . ASP A 1 279 ? 2.434 5.535 -21.598 1.00 93.50 279 ASP A C 1
ATOM 2210 O O . ASP A 1 279 ? 1.919 5.535 -20.476 1.00 93.50 279 ASP A O 1
ATOM 2214 N N . PHE A 1 280 ? 3.528 4.819 -21.850 1.00 95.12 280 PHE A N 1
ATOM 2215 C CA . PHE A 1 280 ? 4.085 3.859 -20.895 1.00 95.12 280 PHE A CA 1
ATOM 2216 C C . PHE A 1 280 ? 5.117 4.434 -19.910 1.00 95.12 280 PHE A C 1
ATOM 2218 O O . PHE A 1 280 ? 5.808 3.674 -19.230 1.00 95.12 280 PHE A O 1
ATOM 2225 N N . ARG A 1 281 ? 5.247 5.762 -19.786 1.00 91.25 281 ARG A N 1
ATOM 2226 C CA . ARG A 1 281 ? 6.361 6.391 -19.041 1.00 91.25 281 ARG A CA 1
ATOM 2227 C C . ARG A 1 281 ? 6.283 6.261 -17.511 1.00 91.25 281 ARG A C 1
ATOM 2229 O O . ARG A 1 281 ? 7.223 6.651 -16.821 1.00 91.25 281 ARG A O 1
ATOM 2236 N N . TYR A 1 282 ? 5.176 5.733 -16.991 1.00 92.56 282 TYR A N 1
ATOM 2237 C CA . TYR A 1 282 ? 4.908 5.581 -15.555 1.00 92.56 282 TYR A CA 1
ATOM 2238 C C . TYR A 1 282 ? 4.519 4.147 -15.163 1.00 92.56 282 TYR A C 1
ATOM 2240 O O . TYR A 1 282 ? 3.966 3.931 -14.086 1.00 92.56 282 TYR A O 1
ATOM 2248 N N . LEU A 1 283 ? 4.747 3.158 -16.036 1.00 93.50 283 LEU A N 1
ATOM 2249 C CA . LEU A 1 283 ? 4.370 1.780 -15.728 1.00 93.50 283 LEU A CA 1
ATOM 2250 C C . LEU A 1 283 ? 5.224 1.193 -14.597 1.00 93.50 283 LEU A C 1
ATOM 2252 O O . LEU A 1 283 ? 6.443 1.352 -14.565 1.00 93.50 283 LEU A O 1
ATOM 2256 N N . GLY A 1 284 ? 4.566 0.436 -13.722 1.00 93.38 284 GLY A N 1
ATOM 2257 C CA . GLY A 1 284 ? 5.191 -0.408 -12.710 1.00 93.38 284 GLY A CA 1
ATOM 2258 C C . GLY A 1 284 ? 4.198 -1.467 -12.243 1.00 93.38 284 GLY A C 1
ATOM 2259 O O . GLY A 1 284 ? 3.117 -1.130 -11.768 1.00 93.38 284 GLY A O 1
ATOM 2260 N N . ASN A 1 285 ? 4.523 -2.748 -12.419 1.00 96.38 285 ASN A N 1
ATOM 2261 C CA . ASN A 1 285 ? 3.664 -3.866 -12.006 1.00 96.38 285 ASN A CA 1
ATOM 2262 C C . ASN A 1 285 ? 4.389 -4.920 -11.153 1.00 96.38 285 ASN A C 1
ATOM 2264 O O . ASN A 1 285 ? 3.757 -5.880 -10.704 1.00 96.38 285 ASN A O 1
ATOM 2268 N N . ARG A 1 286 ? 5.689 -4.744 -10.883 1.00 95.94 286 ARG A N 1
ATOM 2269 C CA . ARG A 1 286 ? 6.475 -5.706 -10.101 1.00 95.94 286 ARG A CA 1
ATOM 2270 C C . ARG A 1 286 ? 6.110 -5.614 -8.630 1.00 95.94 286 ARG A C 1
ATOM 2272 O O . ARG A 1 286 ? 5.934 -6.648 -7.992 1.00 95.94 286 ARG A O 1
ATOM 2279 N N . GLY A 1 287 ? 5.939 -4.399 -8.106 1.00 96.75 287 GLY A N 1
ATOM 2280 C CA . GLY A 1 287 ? 5.485 -4.176 -6.732 1.00 96.75 287 GLY A CA 1
ATOM 2281 C C . GLY A 1 287 ? 4.107 -4.783 -6.478 1.00 96.75 287 GLY A C 1
ATOM 2282 O O . GLY A 1 287 ? 3.891 -5.409 -5.443 1.00 96.75 287 GLY A O 1
ATOM 2283 N N . LEU A 1 288 ? 3.204 -4.687 -7.458 1.00 97.94 288 LEU A N 1
ATOM 2284 C CA . LEU A 1 288 ? 1.877 -5.304 -7.402 1.00 97.94 288 LEU A CA 1
ATOM 2285 C C . LEU A 1 288 ? 1.952 -6.836 -7.346 1.00 97.94 288 LEU A C 1
ATOM 2287 O O . LEU A 1 288 ? 1.367 -7.444 -6.451 1.00 97.94 288 LEU A O 1
ATOM 2291 N N . LEU A 1 289 ? 2.706 -7.465 -8.250 1.00 95.75 289 LEU A N 1
ATOM 2292 C CA . LEU A 1 289 ? 2.877 -8.922 -8.241 1.00 95.75 289 LEU A CA 1
ATOM 2293 C C . LEU A 1 289 ? 3.572 -9.423 -6.973 1.00 95.75 289 LEU A C 1
ATOM 2295 O O . LEU A 1 289 ? 3.156 -10.427 -6.402 1.00 95.75 289 LEU A O 1
ATOM 2299 N N . LEU A 1 290 ? 4.584 -8.703 -6.488 1.00 94.88 290 LEU A N 1
ATOM 2300 C CA . LEU A 1 290 ? 5.241 -9.047 -5.232 1.00 94.88 290 LEU A CA 1
ATOM 2301 C C . LEU A 1 290 ? 4.282 -8.913 -4.040 1.00 94.88 290 LEU A C 1
ATOM 2303 O O . LEU A 1 290 ? 4.272 -9.766 -3.156 1.00 94.88 290 LEU A O 1
ATOM 2307 N N . GLY A 1 291 ? 3.424 -7.892 -4.050 1.00 95.44 291 GLY A N 1
ATOM 2308 C CA . GLY A 1 291 ? 2.325 -7.746 -3.102 1.00 95.44 291 GLY A CA 1
ATOM 2309 C C . GLY A 1 291 ? 1.361 -8.931 -3.113 1.00 95.44 291 GLY A C 1
ATOM 2310 O O . GLY A 1 291 ? 0.978 -9.411 -2.050 1.00 95.44 291 GLY A O 1
ATOM 2311 N N . TYR A 1 292 ? 1.011 -9.449 -4.292 1.00 94.88 292 TYR A N 1
ATOM 2312 C CA . TYR A 1 292 ? 0.219 -10.674 -4.410 1.00 94.88 292 TYR A CA 1
ATOM 2313 C C . TYR A 1 292 ? 0.936 -11.877 -3.776 1.00 94.88 292 TYR A C 1
ATOM 2315 O O . TYR A 1 292 ? 0.359 -12.543 -2.920 1.00 94.88 292 TYR A O 1
ATOM 2323 N N . TYR A 1 293 ? 2.205 -12.114 -4.121 1.00 91.38 293 TYR A N 1
ATOM 2324 C CA . TYR A 1 293 ? 2.962 -13.260 -3.603 1.00 91.38 293 TYR A CA 1
ATOM 2325 C C . TYR A 1 293 ? 3.175 -13.231 -2.087 1.00 91.38 293 TYR A C 1
ATOM 2327 O O . TYR A 1 293 ? 3.169 -14.285 -1.455 1.00 91.38 293 TYR A O 1
ATOM 2335 N N . LEU A 1 294 ? 3.382 -12.049 -1.501 1.00 92.00 294 LEU A N 1
ATOM 2336 C CA . LEU A 1 294 ? 3.673 -11.917 -0.070 1.00 92.00 294 LEU A CA 1
ATOM 2337 C C . LEU A 1 294 ? 2.422 -11.769 0.796 1.00 92.00 294 LEU A C 1
ATOM 2339 O O . LEU A 1 294 ? 2.432 -12.196 1.948 1.00 92.00 294 LEU A O 1
ATOM 2343 N N . LEU A 1 295 ? 1.374 -11.128 0.274 1.00 91.81 295 LEU A N 1
ATOM 2344 C CA . LEU A 1 295 ? 0.233 -10.664 1.071 1.00 91.81 295 LEU A CA 1
ATOM 2345 C C . LEU A 1 295 ? -1.107 -11.267 0.632 1.00 91.81 295 LEU A C 1
ATOM 2347 O O . LEU A 1 295 ? -2.137 -10.852 1.161 1.00 91.81 295 LEU A O 1
ATOM 2351 N N . ASP A 1 296 ? -1.105 -12.198 -0.331 1.00 91.62 296 ASP A N 1
ATOM 2352 C CA . ASP A 1 296 ? -2.312 -12.759 -0.967 1.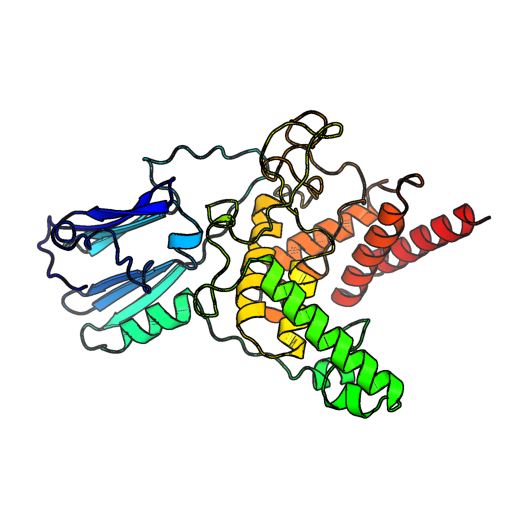00 91.62 296 ASP A CA 1
ATOM 2353 C C . ASP A 1 296 ? -3.255 -11.663 -1.503 1.00 91.62 296 ASP A C 1
ATOM 2355 O O . ASP A 1 296 ? -4.482 -11.689 -1.389 1.00 91.62 296 ASP A O 1
ATOM 2359 N N . ASP A 1 297 ? -2.653 -10.617 -2.065 1.00 94.38 297 ASP A N 1
ATOM 2360 C CA . ASP A 1 297 ? -3.366 -9.432 -2.516 1.00 94.38 297 ASP A CA 1
ATOM 2361 C C . ASP A 1 297 ? -3.900 -9.607 -3.941 1.00 94.38 297 ASP A C 1
ATOM 2363 O O . ASP A 1 297 ? -3.281 -9.209 -4.930 1.00 94.38 297 ASP A O 1
ATOM 2367 N N . GLN A 1 298 ? -5.077 -10.221 -4.039 1.00 95.25 298 GLN A N 1
ATOM 2368 C CA . GLN A 1 298 ? -5.743 -10.533 -5.309 1.00 95.25 298 GLN A CA 1
ATOM 2369 C C . GLN A 1 298 ? -6.028 -9.288 -6.167 1.00 95.25 298 GLN A C 1
ATOM 2371 O O . GLN A 1 298 ? -5.996 -9.356 -7.395 1.00 95.25 298 GLN A O 1
ATOM 2376 N N . LEU A 1 299 ? -6.268 -8.129 -5.540 1.00 95.56 299 LEU A N 1
ATOM 2377 C CA . LEU A 1 299 ? -6.441 -6.872 -6.272 1.00 95.56 299 LEU A CA 1
ATOM 2378 C C . LEU A 1 299 ? -5.123 -6.430 -6.917 1.00 95.56 299 LEU A C 1
ATOM 2380 O O . LEU A 1 299 ? -5.129 -5.960 -8.052 1.00 95.56 299 LEU A O 1
ATOM 2384 N N . SER A 1 300 ? -3.993 -6.595 -6.223 1.00 97.25 300 SER A N 1
ATOM 2385 C CA . SER A 1 300 ? -2.682 -6.319 -6.816 1.00 97.25 300 SER A CA 1
ATOM 2386 C C . SER A 1 300 ? -2.426 -7.194 -8.043 1.00 97.25 300 SER A C 1
ATOM 2388 O O . SER A 1 300 ? -1.942 -6.682 -9.049 1.00 97.25 300 SER A O 1
ATOM 2390 N N . LEU A 1 301 ? -2.793 -8.481 -7.995 1.00 96.94 301 LEU A N 1
ATOM 2391 C CA . LEU A 1 301 ? -2.681 -9.380 -9.147 1.00 96.94 301 LEU A CA 1
ATOM 2392 C C . LEU A 1 301 ? -3.511 -8.879 -10.340 1.00 96.94 301 LEU A C 1
ATOM 2394 O O . LEU A 1 301 ? -2.969 -8.736 -11.434 1.00 96.94 301 LEU A O 1
ATOM 2398 N N . ASP A 1 302 ? -4.794 -8.569 -10.131 1.00 97.19 302 ASP A N 1
ATOM 2399 C CA . ASP A 1 302 ? -5.679 -8.059 -11.191 1.00 97.19 302 ASP A CA 1
ATOM 2400 C C . ASP A 1 302 ? -5.124 -6.771 -11.825 1.00 97.19 302 ASP A C 1
ATOM 2402 O O . ASP A 1 302 ? -4.998 -6.677 -13.047 1.00 97.19 302 ASP A O 1
ATOM 2406 N N . LEU A 1 303 ? -4.703 -5.800 -11.008 1.00 97.88 303 LEU A N 1
ATOM 2407 C CA . LEU A 1 303 ? -4.136 -4.540 -11.499 1.00 97.88 303 LEU A CA 1
ATOM 2408 C C . LEU A 1 303 ? -2.805 -4.750 -12.240 1.00 97.88 303 LEU A C 1
ATOM 2410 O O . LEU A 1 303 ? -2.579 -4.121 -13.276 1.00 97.88 303 LEU A O 1
ATOM 2414 N N . ALA A 1 304 ? -1.945 -5.655 -11.763 1.00 97.69 304 ALA A N 1
ATOM 2415 C CA . ALA A 1 304 ? -0.688 -5.982 -12.433 1.00 97.69 304 ALA A CA 1
ATOM 2416 C C . ALA A 1 304 ? -0.912 -6.582 -13.826 1.00 97.69 304 ALA A C 1
ATOM 2418 O O . ALA A 1 304 ? -0.196 -6.230 -14.770 1.00 97.69 304 ALA A O 1
ATOM 2419 N N . MET A 1 305 ? -1.909 -7.465 -13.958 1.00 97.75 305 MET A N 1
ATOM 2420 C CA . MET A 1 305 ? -2.273 -8.074 -15.239 1.00 97.75 305 MET A CA 1
ATOM 2421 C C . MET A 1 305 ? -2.903 -7.053 -16.183 1.00 97.75 305 MET A C 1
ATOM 2423 O O . MET A 1 305 ? -2.516 -7.003 -17.345 1.00 97.75 305 MET A O 1
ATOM 2427 N N . ARG A 1 306 ? -3.772 -6.157 -15.694 1.00 97.56 306 ARG A N 1
ATOM 2428 C CA . ARG A 1 306 ? -4.329 -5.059 -16.510 1.00 97.56 306 ARG A CA 1
ATOM 2429 C C . ARG A 1 306 ? -3.251 -4.143 -17.080 1.00 97.56 306 ARG A C 1
ATOM 2431 O O . ARG A 1 306 ? -3.363 -3.708 -18.224 1.00 97.56 306 ARG A O 1
ATOM 2438 N N . ILE A 1 307 ? -2.212 -3.847 -16.297 1.00 97.69 307 ILE A N 1
ATOM 2439 C CA . ILE A 1 307 ? -1.063 -3.064 -16.768 1.00 97.69 307 ILE A CA 1
ATOM 2440 C C . ILE A 1 307 ? -0.335 -3.797 -17.903 1.00 97.69 307 ILE A C 1
ATOM 2442 O O . ILE A 1 307 ? -0.024 -3.178 -18.917 1.00 97.69 307 ILE A O 1
ATOM 2446 N N . ALA A 1 308 ? -0.085 -5.101 -17.763 1.00 97.94 308 ALA A N 1
ATOM 2447 C CA . ALA A 1 308 ? 0.585 -5.882 -18.802 1.00 97.94 308 ALA A CA 1
ATOM 2448 C C . ALA A 1 308 ? -0.280 -6.044 -20.063 1.00 97.94 308 ALA A C 1
ATOM 2450 O O . ALA A 1 308 ? 0.198 -5.807 -21.169 1.00 97.94 308 ALA A O 1
ATOM 2451 N N . ASP A 1 309 ? -1.567 -6.357 -19.899 1.00 97.50 309 ASP A N 1
ATOM 2452 C CA . ASP A 1 309 ? -2.531 -6.457 -20.998 1.00 97.50 309 ASP A CA 1
ATOM 2453 C C . ASP A 1 309 ? -2.614 -5.139 -21.779 1.00 97.50 309 ASP A C 1
ATOM 2455 O O . ASP A 1 309 ? -2.665 -5.153 -23.008 1.00 97.50 309 ASP A O 1
ATOM 2459 N N . ARG A 1 310 ? -2.548 -3.990 -21.090 1.00 96.06 310 ARG A N 1
ATOM 2460 C CA . ARG A 1 310 ? -2.500 -2.672 -21.735 1.00 96.06 310 ARG A CA 1
ATOM 2461 C C . ARG A 1 310 ? -1.312 -2.524 -22.678 1.00 96.06 310 ARG A C 1
ATOM 2463 O O . ARG A 1 310 ? -1.488 -2.023 -23.786 1.00 96.06 310 ARG A O 1
ATOM 2470 N N . VAL A 1 311 ? -0.124 -2.956 -22.263 1.00 97.50 311 VAL A N 1
ATOM 2471 C CA . VAL A 1 311 ? 1.081 -2.878 -23.105 1.00 97.50 311 VAL A CA 1
ATOM 2472 C C . VAL A 1 311 ? 0.917 -3.684 -24.398 1.00 97.50 311 VAL A C 1
ATOM 2474 O O . VAL A 1 311 ? 1.454 -3.291 -25.436 1.00 97.50 311 VAL A O 1
ATOM 2477 N N . CYS A 1 312 ? 0.154 -4.778 -24.360 1.00 97.38 312 CYS A N 1
ATOM 2478 C CA . CYS A 1 312 ? -0.136 -5.605 -25.532 1.00 97.38 312 CYS A CA 1
ATOM 2479 C C . CYS A 1 312 ? -1.157 -4.982 -26.497 1.00 97.38 312 CYS A C 1
ATOM 2481 O O . CYS A 1 312 ? -1.143 -5.327 -27.673 1.00 97.38 312 CYS A O 1
ATOM 2483 N N . ILE A 1 313 ? -2.046 -4.096 -26.034 1.00 94.69 313 ILE A N 1
ATOM 2484 C CA . ILE A 1 313 ? -3.156 -3.573 -26.859 1.00 94.69 313 ILE A CA 1
ATOM 2485 C C . ILE A 1 313 ? -3.009 -2.102 -27.258 1.00 94.69 313 ILE A C 1
ATOM 2487 O O . ILE A 1 313 ? -3.657 -1.666 -28.208 1.00 94.69 313 ILE A O 1
ATOM 2491 N N . GLN A 1 314 ? -2.213 -1.323 -26.526 1.00 93.06 314 GLN A N 1
ATOM 2492 C CA . GLN A 1 314 ? -2.056 0.114 -26.742 1.00 93.06 314 GLN A CA 1
ATOM 2493 C C . GLN A 1 314 ? -0.739 0.428 -27.459 1.00 93.06 314 GLN A C 1
ATOM 2495 O O . GLN A 1 314 ? 0.304 -0.160 -27.170 1.00 93.06 314 GLN A O 1
ATOM 2500 N N . ASP A 1 315 ? -0.776 1.423 -28.346 1.00 90.94 315 ASP A N 1
ATOM 2501 C CA . ASP A 1 315 ? 0.428 2.083 -28.845 1.00 90.94 315 ASP A CA 1
ATOM 2502 C C . ASP A 1 315 ? 0.827 3.211 -27.883 1.00 90.94 315 ASP A C 1
ATOM 2504 O O . ASP A 1 315 ? 0.282 4.312 -27.922 1.00 90.94 315 ASP A O 1
ATOM 2508 N N . GLY A 1 316 ? 1.693 2.884 -26.924 1.00 92.88 316 GLY A N 1
ATOM 2509 C CA . GLY A 1 316 ? 2.149 3.795 -25.867 1.00 92.88 316 GLY A CA 1
ATOM 2510 C C . GLY A 1 316 ? 3.657 4.031 -25.884 1.00 92.88 316 GLY A C 1
ATOM 2511 O O . GLY A 1 316 ? 4.231 4.391 -24.853 1.00 92.88 316 GLY A O 1
ATOM 2512 N N . ILE A 1 317 ? 4.317 3.770 -27.016 1.00 95.44 317 ILE A N 1
ATOM 2513 C CA . ILE A 1 317 ? 5.756 3.982 -27.170 1.00 95.44 317 ILE A CA 1
ATOM 2514 C C . ILE A 1 317 ? 6.023 5.415 -27.611 1.00 95.44 317 ILE A C 1
ATOM 2516 O O . ILE A 1 317 ? 5.488 5.893 -28.605 1.00 95.44 317 ILE A O 1
ATOM 2520 N N . ASN A 1 318 ? 6.901 6.091 -26.875 1.00 92.81 318 ASN A N 1
ATOM 2521 C CA . ASN A 1 318 ? 7.372 7.427 -27.199 1.00 92.81 318 ASN A CA 1
ATOM 2522 C C . ASN A 1 318 ? 8.901 7.419 -27.251 1.00 92.81 318 ASN A C 1
ATOM 2524 O O . ASN A 1 318 ? 9.559 7.338 -26.218 1.00 92.81 318 ASN A O 1
ATOM 2528 N N . LEU A 1 319 ? 9.474 7.532 -28.449 1.00 90.56 319 LEU A N 1
ATOM 2529 C CA . LEU A 1 319 ? 10.929 7.509 -28.639 1.00 90.56 319 LEU A CA 1
ATOM 2530 C C . LEU A 1 319 ? 11.636 8.761 -28.091 1.00 90.56 319 LEU A C 1
ATOM 2532 O O . LEU A 1 319 ? 12.837 8.714 -27.833 1.00 90.56 319 LEU A O 1
ATOM 2536 N N . GLU A 1 320 ? 10.910 9.858 -27.850 1.00 91.25 320 GLU A N 1
ATOM 2537 C CA . GLU A 1 320 ? 11.444 11.026 -27.133 1.00 91.25 320 GLU A CA 1
ATOM 2538 C C . GLU A 1 320 ? 11.549 10.781 -25.617 1.00 91.25 320 GLU A C 1
ATOM 2540 O O . GLU A 1 320 ? 12.266 11.500 -24.919 1.00 91.25 320 GLU A O 1
ATOM 2545 N N . ASP A 1 321 ? 10.870 9.750 -25.101 1.00 91.38 321 ASP A N 1
ATOM 2546 C CA . ASP A 1 321 ? 10.962 9.290 -23.715 1.00 91.38 321 ASP A CA 1
ATOM 2547 C C . ASP A 1 321 ? 11.270 7.779 -23.668 1.00 91.38 321 ASP A C 1
ATOM 2549 O O . ASP A 1 321 ? 10.367 6.950 -23.488 1.00 91.38 321 ASP A O 1
ATOM 2553 N N . PRO A 1 322 ? 12.557 7.389 -23.788 1.00 90.06 322 PRO A N 1
ATOM 2554 C CA . PRO A 1 322 ? 12.974 5.985 -23.875 1.00 90.06 322 PRO A CA 1
ATOM 2555 C C . PRO A 1 322 ? 12.559 5.113 -22.681 1.00 90.06 322 PRO A C 1
ATOM 2557 O O . PRO A 1 322 ? 12.617 3.885 -22.757 1.00 90.06 322 PRO A O 1
ATOM 2560 N N . ARG A 1 323 ? 12.105 5.716 -21.572 1.00 92.44 323 ARG A N 1
ATOM 2561 C CA . ARG A 1 323 ? 11.526 4.979 -20.439 1.00 92.44 323 ARG A CA 1
ATOM 2562 C C . ARG A 1 323 ? 10.271 4.213 -20.843 1.00 92.44 323 ARG A C 1
ATOM 2564 O O . ARG A 1 323 ? 10.030 3.152 -20.280 1.00 92.44 323 ARG A O 1
ATOM 2571 N N . THR A 1 324 ? 9.510 4.700 -21.825 1.00 95.62 324 THR A N 1
ATOM 2572 C CA . THR A 1 324 ? 8.333 3.988 -22.350 1.00 95.62 324 THR A CA 1
ATOM 2573 C C . THR A 1 324 ? 8.695 2.598 -22.876 1.00 95.62 324 THR A C 1
ATOM 2575 O O . THR A 1 324 ? 7.965 1.648 -22.610 1.00 95.62 324 THR A O 1
ATOM 2578 N N . LEU A 1 325 ? 9.852 2.443 -23.532 1.00 94.94 325 LEU A N 1
ATOM 2579 C CA . LEU A 1 325 ? 10.372 1.152 -23.998 1.00 94.94 325 LEU A CA 1
ATOM 2580 C C . LEU A 1 325 ? 10.813 0.269 -22.825 1.00 94.94 325 LEU A C 1
ATOM 2582 O O . LEU A 1 325 ? 10.362 -0.865 -22.694 1.00 94.94 325 LEU A O 1
ATOM 2586 N N . GLY A 1 326 ? 11.659 0.793 -21.934 1.00 94.25 326 GLY A N 1
ATOM 2587 C CA . GLY A 1 326 ? 12.180 0.013 -20.806 1.00 94.25 326 GLY A CA 1
ATOM 2588 C C . GLY A 1 326 ? 11.080 -0.488 -19.866 1.00 94.25 326 GLY A C 1
ATOM 2589 O O . GLY A 1 326 ? 11.042 -1.670 -19.525 1.00 94.25 326 GLY A O 1
ATOM 2590 N N . LEU A 1 327 ? 10.154 0.392 -19.478 1.00 95.88 327 LEU A N 1
ATOM 2591 C CA . LEU A 1 327 ? 9.080 0.054 -18.545 1.00 95.88 327 LEU A CA 1
ATOM 2592 C C . LEU A 1 327 ? 8.036 -0.880 -19.167 1.00 95.88 327 LEU A C 1
ATOM 2594 O O . LEU A 1 327 ? 7.534 -1.760 -18.472 1.00 95.88 327 LEU A O 1
ATOM 2598 N N . SER A 1 328 ? 7.735 -0.739 -20.463 1.00 97.06 328 SER A N 1
ATOM 2599 C CA . SER A 1 328 ? 6.814 -1.651 -21.154 1.00 97.06 328 SER A CA 1
ATOM 2600 C C . SER A 1 328 ? 7.392 -3.060 -21.281 1.00 97.06 328 SER A C 1
ATOM 2602 O O . SER A 1 328 ? 6.701 -4.009 -20.912 1.00 97.06 328 SER A O 1
ATOM 2604 N N . ILE A 1 329 ? 8.666 -3.200 -21.677 1.00 96.81 329 ILE A N 1
ATOM 2605 C CA . ILE A 1 329 ? 9.377 -4.493 -21.711 1.00 96.81 329 ILE A CA 1
ATOM 2606 C C . ILE A 1 329 ? 9.370 -5.138 -20.321 1.00 96.81 329 ILE A C 1
ATOM 2608 O O . ILE A 1 329 ? 9.012 -6.307 -20.174 1.00 96.81 329 ILE A O 1
ATOM 2612 N N . MET A 1 330 ? 9.718 -4.374 -19.279 1.00 95.62 330 MET A N 1
ATOM 2613 C CA . MET A 1 330 ? 9.686 -4.874 -17.903 1.00 95.62 330 MET A CA 1
ATOM 2614 C C . MET A 1 330 ? 8.284 -5.329 -17.489 1.00 95.62 330 MET A C 1
ATOM 2616 O O . MET A 1 330 ? 8.154 -6.387 -16.874 1.00 95.62 330 MET A O 1
ATOM 2620 N N . ALA A 1 331 ? 7.242 -4.566 -17.823 1.00 96.94 331 ALA A N 1
ATOM 2621 C CA . ALA A 1 331 ? 5.874 -4.891 -17.443 1.00 96.94 331 ALA A CA 1
ATOM 2622 C C . ALA A 1 331 ? 5.400 -6.221 -18.047 1.00 96.94 331 ALA A C 1
ATOM 2624 O O . ALA A 1 331 ? 4.873 -7.063 -17.312 1.00 96.94 331 ALA A O 1
ATOM 2625 N N . VAL A 1 332 ? 5.623 -6.443 -19.348 1.00 98.00 332 VAL A N 1
ATOM 2626 C CA . VAL A 1 332 ? 5.198 -7.688 -20.011 1.00 98.00 332 VAL A CA 1
ATOM 2627 C C . VAL A 1 332 ? 6.070 -8.877 -19.613 1.00 98.00 332 VAL A C 1
ATOM 2629 O O . VAL A 1 332 ? 5.527 -9.934 -19.311 1.00 98.00 332 VAL A O 1
ATOM 2632 N N . LEU A 1 333 ? 7.390 -8.717 -19.466 1.00 96.31 333 LEU A N 1
ATOM 2633 C CA . LEU A 1 333 ? 8.246 -9.819 -19.003 1.00 96.31 333 LEU A CA 1
ATOM 2634 C C . LEU A 1 333 ? 7.905 -10.250 -17.574 1.00 96.31 333 LEU A C 1
ATOM 2636 O O . LEU A 1 333 ? 7.907 -11.443 -17.278 1.00 96.31 333 LEU A O 1
ATOM 2640 N N . THR A 1 334 ? 7.548 -9.304 -16.702 1.00 94.56 334 THR A N 1
ATOM 2641 C CA . THR A 1 334 ? 7.096 -9.630 -15.341 1.00 94.56 334 THR A CA 1
ATOM 2642 C C . THR A 1 334 ? 5.791 -10.439 -15.380 1.00 94.56 334 THR A C 1
ATOM 2644 O O . THR A 1 334 ? 5.642 -11.415 -14.645 1.00 94.56 334 THR A O 1
ATOM 2647 N N . ALA A 1 335 ? 4.852 -10.093 -16.267 1.00 96.56 335 ALA A N 1
ATOM 2648 C CA . ALA A 1 335 ? 3.606 -10.844 -16.427 1.00 96.56 335 ALA A CA 1
ATOM 2649 C C . ALA A 1 335 ? 3.816 -12.218 -17.083 1.00 96.56 335 ALA A C 1
ATOM 2651 O O . ALA A 1 335 ? 3.177 -13.192 -16.679 1.00 96.56 335 ALA A O 1
ATOM 2652 N N . TYR A 1 336 ? 4.746 -12.330 -18.036 1.00 96.31 336 TYR A N 1
ATOM 2653 C CA . TYR A 1 336 ? 5.158 -13.611 -18.607 1.00 96.31 336 TYR A CA 1
ATOM 2654 C C . TYR A 1 336 ? 5.723 -14.535 -17.525 1.00 96.31 336 TYR A C 1
ATOM 2656 O O . TYR A 1 336 ? 5.255 -15.658 -17.381 1.00 96.31 336 TYR A O 1
ATOM 2664 N N . GLN A 1 337 ? 6.643 -14.046 -16.691 1.00 91.31 337 GLN A N 1
ATOM 2665 C CA . GLN A 1 337 ? 7.206 -14.824 -15.581 1.00 91.31 337 GLN A CA 1
ATOM 2666 C C . GLN A 1 337 ? 6.140 -15.305 -14.589 1.00 91.31 337 GLN A C 1
ATOM 2668 O O . GLN A 1 337 ? 6.242 -16.410 -14.064 1.00 91.31 337 GLN A O 1
ATOM 2673 N N . ALA A 1 338 ? 5.110 -14.493 -14.342 1.00 91.44 338 ALA A N 1
ATOM 2674 C CA . ALA A 1 338 ? 4.026 -14.838 -13.428 1.00 91.44 338 ALA A CA 1
ATOM 2675 C C . ALA A 1 338 ? 3.020 -15.849 -14.010 1.00 91.44 338 ALA A C 1
ATOM 2677 O O . ALA A 1 338 ? 2.376 -16.568 -13.249 1.00 91.44 338 ALA A O 1
ATOM 2678 N N . THR A 1 339 ? 2.839 -15.886 -15.335 1.00 94.44 339 THR A N 1
ATOM 2679 C CA . THR A 1 339 ? 1.691 -16.578 -15.959 1.00 94.44 339 THR A CA 1
ATOM 2680 C C . THR A 1 339 ? 2.045 -17.596 -17.039 1.00 94.44 339 THR A C 1
ATOM 2682 O O . THR A 1 339 ? 1.208 -18.431 -17.370 1.00 94.44 339 THR A O 1
ATOM 2685 N N . GLY A 1 340 ? 3.239 -17.518 -17.627 1.00 95.12 340 GLY A N 1
ATOM 2686 C CA . GLY A 1 340 ? 3.638 -18.298 -18.800 1.00 95.12 340 GLY A CA 1
ATOM 2687 C C . GLY A 1 340 ? 2.849 -17.973 -20.075 1.00 95.12 340 GLY A C 1
ATOM 2688 O O . GLY A 1 340 ? 2.849 -18.769 -21.007 1.00 95.12 340 GLY A O 1
ATOM 2689 N N . ARG A 1 341 ? 2.118 -16.847 -20.133 1.00 97.94 341 ARG A N 1
ATOM 2690 C CA . ARG A 1 341 ? 1.323 -16.475 -21.316 1.00 97.94 341 ARG A CA 1
ATOM 2691 C C . ARG A 1 341 ? 2.214 -15.886 -22.412 1.00 97.94 341 ARG A C 1
ATOM 2693 O O . ARG A 1 341 ? 2.697 -14.765 -22.265 1.00 97.94 341 ARG A O 1
ATOM 2700 N N . GLU A 1 342 ? 2.335 -16.599 -23.529 1.00 98.25 342 GLU A N 1
ATOM 2701 C CA . GLU A 1 342 ? 3.201 -16.240 -24.668 1.00 98.25 342 GLU A CA 1
ATOM 2702 C C . GLU A 1 342 ? 2.963 -14.836 -25.238 1.00 98.25 342 GLU A C 1
ATOM 2704 O O . GLU A 1 342 ? 3.920 -14.162 -25.591 1.00 98.25 342 GLU A O 1
ATOM 2709 N N . ILE A 1 343 ? 1.724 -14.325 -25.218 1.00 98.19 343 ILE A N 1
ATOM 2710 C CA . ILE A 1 343 ? 1.405 -12.966 -25.705 1.00 98.19 343 ILE A CA 1
ATOM 2711 C C . ILE A 1 343 ? 2.288 -11.873 -25.078 1.00 98.19 343 ILE A C 1
ATOM 2713 O O . ILE A 1 343 ? 2.600 -10.867 -25.712 1.00 98.19 343 ILE A O 1
ATOM 2717 N N . TYR A 1 344 ? 2.698 -12.052 -23.820 1.00 98.44 344 TYR A N 1
ATOM 2718 C CA . TYR A 1 344 ? 3.572 -11.103 -23.140 1.00 98.44 344 TYR A CA 1
ATOM 2719 C C . TYR A 1 344 ? 5.027 -11.226 -23.595 1.00 98.44 344 TYR A C 1
ATOM 2721 O O . TYR A 1 344 ? 5.734 -10.221 -23.657 1.00 98.44 344 TYR A O 1
ATOM 2729 N N . PHE A 1 345 ? 5.473 -12.443 -23.904 1.00 98.06 345 PHE A N 1
ATOM 2730 C CA . PHE A 1 345 ? 6.810 -12.698 -24.421 1.00 98.06 345 PHE A CA 1
ATOM 2731 C C . PHE A 1 345 ? 6.943 -12.180 -25.856 1.00 98.06 345 PHE A C 1
ATOM 2733 O O . PHE A 1 345 ? 7.832 -11.377 -26.123 1.00 98.06 345 PHE A O 1
ATOM 2740 N N . GLU A 1 346 ? 5.985 -12.511 -26.725 1.00 98.38 346 GLU A N 1
ATOM 2741 C CA . GLU A 1 346 ? 5.893 -11.999 -28.100 1.00 98.38 346 GLU A CA 1
ATOM 2742 C C . GLU A 1 346 ? 5.893 -10.462 -28.116 1.00 98.38 346 GLU A C 1
ATOM 2744 O O . GLU A 1 346 ? 6.666 -9.829 -28.837 1.00 98.38 346 GLU A O 1
ATOM 2749 N N . ARG A 1 347 ? 5.103 -9.829 -27.235 1.00 98.19 347 ARG A N 1
ATOM 2750 C CA . ARG A 1 347 ? 5.100 -8.366 -27.116 1.00 98.19 347 ARG A CA 1
ATOM 2751 C C . ARG A 1 347 ? 6.452 -7.810 -26.664 1.00 98.19 347 ARG A C 1
ATOM 2753 O O . ARG A 1 347 ? 6.844 -6.733 -27.108 1.00 98.19 347 ARG A O 1
ATOM 2760 N N . ALA A 1 348 ? 7.167 -8.503 -25.780 1.00 97.81 348 ALA A N 1
ATOM 2761 C CA . ALA A 1 348 ? 8.508 -8.090 -25.376 1.00 97.81 348 ALA A CA 1
ATOM 2762 C C . ALA A 1 348 ? 9.489 -8.136 -26.560 1.00 97.81 348 ALA A C 1
ATOM 2764 O O . ALA A 1 348 ? 10.282 -7.207 -26.716 1.00 97.81 348 ALA A O 1
ATOM 2765 N N . GLU A 1 349 ? 9.413 -9.171 -27.402 1.00 97.94 349 GLU A N 1
ATOM 2766 C CA . GLU A 1 349 ? 10.236 -9.299 -28.612 1.00 97.94 349 GLU A CA 1
ATOM 2767 C C . GLU A 1 349 ? 9.985 -8.138 -29.583 1.00 97.94 349 GLU A C 1
ATOM 2769 O O . GLU A 1 349 ? 10.936 -7.469 -29.992 1.00 97.94 349 GLU A O 1
ATOM 2774 N N . GLU A 1 350 ? 8.721 -7.807 -29.865 1.00 97.06 350 GLU A N 1
ATOM 2775 C CA . GLU A 1 350 ? 8.352 -6.660 -30.714 1.00 97.06 350 GLU A CA 1
ATOM 2776 C C . GLU A 1 350 ? 8.924 -5.328 -30.197 1.00 97.06 350 GLU A C 1
ATOM 2778 O O . GLU A 1 350 ? 9.424 -4.487 -30.958 1.00 97.06 350 GLU A O 1
ATOM 2783 N N . LEU A 1 351 ? 8.852 -5.116 -28.880 1.00 96.69 351 LEU A N 1
ATOM 2784 C CA . LEU A 1 351 ? 9.376 -3.914 -28.236 1.00 96.69 351 LEU A CA 1
ATOM 2785 C C . LEU A 1 351 ? 10.904 -3.858 -28.331 1.00 96.69 351 LEU A C 1
ATOM 2787 O O . LEU A 1 351 ? 11.455 -2.802 -28.642 1.00 96.69 351 LEU A O 1
ATOM 2791 N N . VAL A 1 352 ? 11.597 -4.981 -28.129 1.00 96.25 352 VAL A N 1
ATOM 2792 C CA . VAL A 1 352 ? 13.058 -5.069 -28.288 1.00 96.25 352 VAL A CA 1
ATOM 2793 C C . VAL A 1 352 ? 13.470 -4.823 -29.739 1.00 96.25 352 VAL A C 1
ATOM 2795 O O . VAL A 1 352 ? 14.408 -4.062 -29.978 1.00 96.25 352 VAL A O 1
ATOM 2798 N N . GLU A 1 353 ? 12.760 -5.377 -30.722 1.00 96.06 353 GLU A N 1
ATOM 2799 C CA . GLU A 1 353 ? 13.016 -5.073 -32.133 1.00 96.06 353 GLU A CA 1
ATOM 2800 C C . GLU A 1 353 ? 12.867 -3.581 -32.439 1.00 96.06 353 GLU A C 1
ATOM 2802 O O . GLU A 1 353 ? 13.647 -3.024 -33.214 1.00 96.06 353 GLU A O 1
ATOM 2807 N N . THR A 1 354 ? 11.882 -2.925 -31.824 1.00 93.75 354 THR A N 1
ATOM 2808 C CA . THR A 1 354 ? 11.685 -1.477 -31.954 1.00 93.75 354 THR A CA 1
ATOM 2809 C C . THR A 1 354 ? 12.902 -0.714 -31.426 1.00 93.75 354 THR A C 1
ATOM 2811 O O . THR A 1 354 ? 13.382 0.199 -32.098 1.00 93.75 354 THR A O 1
ATOM 2814 N N . VAL A 1 355 ? 13.467 -1.128 -30.283 1.00 93.06 355 VAL A N 1
ATOM 2815 C CA . VAL A 1 355 ? 14.725 -0.562 -29.756 1.00 93.06 355 VAL A CA 1
ATOM 2816 C C . VAL A 1 355 ? 15.877 -0.768 -30.741 1.00 93.06 355 VAL A C 1
ATOM 2818 O O . VAL A 1 355 ? 16.596 0.181 -31.044 1.00 93.06 355 VAL A O 1
ATOM 2821 N N . LEU A 1 356 ? 16.053 -1.987 -31.259 1.00 93.31 356 LEU A N 1
ATOM 2822 C CA . LEU A 1 356 ? 17.158 -2.321 -32.164 1.00 93.31 356 LEU A CA 1
ATOM 2823 C C . LEU A 1 356 ? 17.084 -1.555 -33.490 1.00 93.31 356 LEU A C 1
ATOM 2825 O O . LEU A 1 356 ? 18.121 -1.170 -34.025 1.00 93.31 356 LEU A O 1
ATOM 2829 N N . LYS A 1 357 ? 15.875 -1.320 -34.014 1.00 92.62 357 LYS A N 1
ATOM 2830 C CA . LYS A 1 357 ? 15.651 -0.492 -35.210 1.00 92.62 357 LYS A CA 1
ATOM 2831 C C . LYS A 1 357 ? 15.917 0.985 -34.931 1.00 92.62 357 LYS A C 1
ATOM 2833 O O . LYS A 1 357 ? 16.460 1.658 -35.791 1.00 92.62 357 LYS A O 1
ATOM 2838 N N . TRP A 1 358 ? 15.556 1.478 -33.747 1.00 88.94 358 TRP A N 1
ATOM 2839 C CA . TRP A 1 358 ? 15.790 2.870 -33.348 1.00 88.94 358 TRP A CA 1
ATOM 2840 C C . TRP A 1 358 ? 17.273 3.197 -33.089 1.00 88.94 358 TRP A C 1
ATOM 2842 O O . TRP A 1 358 ? 17.671 4.351 -33.211 1.00 88.94 358 TRP A O 1
ATOM 2852 N N . GLN A 1 359 ? 18.094 2.201 -32.733 1.00 84.81 359 GLN A N 1
ATOM 2853 C CA . GLN A 1 359 ? 19.543 2.363 -32.538 1.00 84.81 359 GLN A CA 1
ATOM 2854 C C . GLN A 1 359 ? 20.350 2.489 -33.841 1.00 84.81 359 GLN A C 1
ATOM 2856 O O . GLN A 1 359 ? 21.504 2.921 -33.783 1.00 84.81 359 GLN A O 1
ATOM 2861 N N . GLN A 1 360 ? 19.784 2.059 -34.972 1.00 77.69 360 GLN A N 1
ATOM 2862 C CA . GLN A 1 360 ? 20.393 2.139 -36.306 1.00 77.69 360 GLN A CA 1
ATOM 2863 C C . GLN A 1 360 ? 20.108 3.498 -36.936 1.00 77.69 360 GLN A C 1
ATOM 2865 O O . GLN A 1 360 ? 21.034 4.024 -37.597 1.00 77.69 360 GLN A O 1
#